Protein AF-0000000081742584 (afdb_homodimer)

Organism: Abrus precatorius (NCBI:txid3816)

Structure (mmCIF, N/CA/C/O backbone):
data_AF-0000000081742584-model_v1
#
loop_
_entity.id
_entity.type
_entity.pdbx_description
1 polymer 'Peroxisomal membrane protein PMP22 isoform X2'
#
loop_
_atom_site.group_PDB
_atom_site.id
_atom_site.type_symbol
_atom_site.label_atom_id
_atom_site.label_alt_id
_atom_site.label_comp_id
_atom_site.label_asym_id
_atom_site.label_entity_id
_atom_site.label_seq_id
_atom_site.pdbx_PDB_ins_code
_atom_site.Cartn_x
_atom_site.Cartn_y
_atom_site.Cartn_z
_atom_site.occupancy
_atom_site.B_iso_or_equiv
_atom_site.auth_seq_id
_atom_site.auth_comp_id
_atom_site.auth_asym_id
_atom_site.auth_atom_id
_atom_site.pdbx_PDB_model_num
ATOM 1 N N . MET A 1 1 ? 2.941 3.629 29.688 1 46.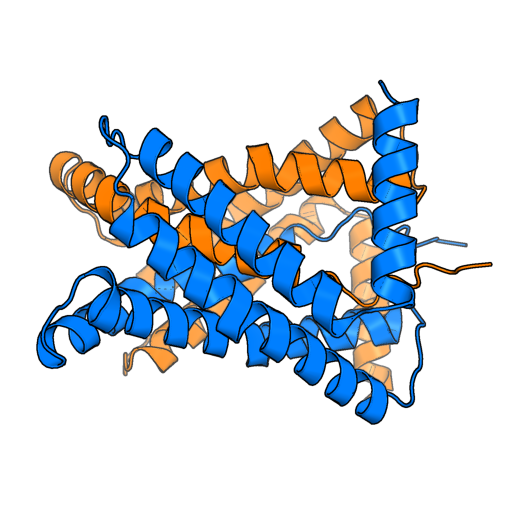19 1 MET A N 1
ATOM 2 C CA . MET A 1 1 ? 2.982 2.982 28.375 1 46.19 1 MET A CA 1
ATOM 3 C C . MET A 1 1 ? 2.826 4.008 27.25 1 46.19 1 MET A C 1
ATOM 5 O O . MET A 1 1 ? 3.58 3.992 26.281 1 46.19 1 MET A O 1
ATOM 9 N N . ALA A 1 2 ? 1.857 4.883 27.5 1 58.41 2 ALA A N 1
ATOM 10 C CA . ALA A 1 2 ? 1.657 5.996 26.578 1 58.41 2 ALA A CA 1
ATOM 11 C C . ALA A 1 2 ? 2.881 6.906 26.547 1 58.41 2 ALA A C 1
ATOM 13 O O . ALA A 1 2 ? 3.297 7.359 25.469 1 58.41 2 ALA A O 1
ATOM 14 N N . SER A 1 3 ? 3.559 6.941 27.688 1 67.81 3 SER A N 1
ATOM 15 C CA . SER A 1 3 ? 4.73 7.801 27.828 1 67.81 3 SER A CA 1
ATOM 16 C C . SER A 1 3 ? 5.922 7.234 27.062 1 67.81 3 SER A C 1
ATOM 18 O O . SER A 1 3 ? 6.66 7.98 26.406 1 67.81 3 SER A O 1
ATOM 20 N N . LEU A 1 4 ? 5.977 5.879 27.078 1 66.06 4 LEU A N 1
ATOM 21 C CA . LEU A 1 4 ? 7.082 5.262 26.359 1 66.06 4 LEU A CA 1
ATOM 22 C C . LEU A 1 4 ? 6.883 5.383 24.844 1 66.06 4 LEU A C 1
ATOM 24 O O . LEU A 1 4 ? 7.836 5.637 24.109 1 66.06 4 LEU A O 1
ATOM 28 N N . ALA A 1 5 ? 5.762 5.207 24.484 1 70 5 ALA A N 1
ATOM 29 C CA . ALA A 1 5 ? 5.434 5.359 23.062 1 70 5 ALA A CA 1
ATOM 30 C C . ALA A 1 5 ? 5.707 6.785 22.594 1 70 5 ALA A C 1
ATOM 32 O O . ALA A 1 5 ? 6.254 6.992 21.5 1 70 5 ALA A O 1
ATOM 33 N N . LYS A 1 6 ? 5.348 7.676 23.406 1 74.56 6 LYS A N 1
ATOM 34 C CA . LYS A 1 6 ? 5.562 9.078 23.078 1 74.56 6 LYS A CA 1
ATOM 35 C C . LYS A 1 6 ? 7.051 9.406 22.984 1 74.56 6 LYS A C 1
ATOM 37 O O . LYS A 1 6 ? 7.48 10.102 22.062 1 74.56 6 LYS A O 1
ATOM 42 N N . LYS A 1 7 ? 7.734 8.953 23.984 1 82 7 LYS A N 1
ATOM 43 C CA . LYS A 1 7 ? 9.18 9.156 23.984 1 82 7 LYS A CA 1
ATOM 44 C C . LYS A 1 7 ? 9.82 8.508 22.75 1 82 7 LYS A C 1
ATOM 46 O O . LYS A 1 7 ? 10.727 9.086 22.141 1 82 7 LYS A O 1
ATOM 51 N N . GLY A 1 8 ? 9.359 7.352 22.344 1 80.5 8 GLY A N 1
ATOM 52 C CA . GLY A 1 8 ? 9.844 6.656 21.156 1 80.5 8 GLY A CA 1
ATOM 53 C C . GLY A 1 8 ? 9.57 7.414 19.875 1 80.5 8 GLY A C 1
ATOM 54 O O . GLY A 1 8 ? 10.453 7.535 19.016 1 80.5 8 GLY A O 1
ATOM 55 N N . LEU A 1 9 ? 8.43 7.824 19.891 1 77.56 9 LEU A N 1
ATOM 56 C CA . LEU A 1 9 ? 8.039 8.578 18.688 1 77.56 9 LEU A CA 1
ATOM 57 C C . LEU A 1 9 ? 8.844 9.867 18.578 1 77.56 9 LEU A C 1
ATOM 59 O O . LEU A 1 9 ? 9.297 10.227 17.484 1 77.56 9 LEU A O 1
ATOM 63 N N . ASN A 1 10 ? 8.953 10.586 19.688 1 81.69 10 ASN A N 1
ATOM 64 C CA . ASN A 1 10 ? 9.727 11.828 19.688 1 81.69 10 ASN A CA 1
ATOM 65 C C . ASN A 1 10 ? 11.172 11.586 19.281 1 81.69 10 ASN A C 1
ATOM 67 O O . ASN A 1 10 ? 11.75 12.375 18.531 1 81.69 10 ASN A O 1
ATOM 71 N N . ASN A 1 11 ? 11.719 10.555 19.844 1 86.62 11 ASN A N 1
ATOM 72 C CA . ASN A 1 11 ? 13.086 10.203 19.469 1 86.62 11 ASN A CA 1
ATOM 73 C C . ASN A 1 11 ? 13.18 9.859 17.984 1 86.62 11 ASN A C 1
ATOM 75 O O . ASN A 1 11 ? 14.164 10.211 17.328 1 86.62 11 ASN A O 1
ATOM 79 N N . TYR A 1 12 ? 12.258 9.148 17.484 1 85.88 12 TYR A N 1
ATOM 80 C CA . TYR A 1 12 ? 12.211 8.805 16.062 1 85.88 12 TYR A CA 1
ATOM 81 C C . TYR A 1 12 ? 12.188 10.062 15.195 1 85.88 12 TYR A C 1
ATOM 83 O O . TYR A 1 12 ? 12.945 10.172 14.227 1 85.88 12 TYR A O 1
ATOM 91 N N . VAL A 1 13 ? 11.344 10.922 15.562 1 82.81 13 VAL A N 1
ATOM 92 C CA . VAL A 1 13 ? 11.203 12.156 14.789 1 82.81 13 VAL A CA 1
ATOM 93 C C . VAL A 1 13 ? 12.508 12.953 14.852 1 82.81 13 VAL A C 1
ATOM 95 O O . VAL A 1 13 ? 12.945 13.508 13.844 1 82.81 13 VAL A O 1
ATOM 98 N N . LYS A 1 14 ? 13.055 13.039 16 1 89.06 14 LYS A N 1
ATOM 99 C CA . LYS A 1 14 ? 14.336 13.727 16.172 1 89.06 14 LYS A CA 1
ATOM 100 C C . LYS A 1 14 ? 15.414 13.102 15.289 1 89.06 14 LYS A C 1
ATOM 102 O O . LYS A 1 14 ? 16.172 13.812 14.625 1 89.06 14 LYS A O 1
ATOM 107 N N . GLN A 1 15 ? 15.477 11.781 15.305 1 90.62 15 GLN A N 1
ATOM 108 C CA . GLN A 1 15 ? 16.453 11.094 14.469 1 90.62 15 GLN A CA 1
ATOM 109 C C . GLN A 1 15 ? 16.172 11.32 12.984 1 90.62 15 GLN A C 1
ATOM 111 O O . GLN A 1 15 ? 17.094 11.438 12.18 1 90.62 15 GLN A O 1
ATOM 116 N N . LEU A 1 16 ? 14.945 11.32 12.648 1 87.25 16 LEU A N 1
ATOM 117 C CA . LEU A 1 16 ? 14.555 11.555 11.266 1 87.25 16 LEU A CA 1
ATOM 118 C C . LEU A 1 16 ? 15.008 12.93 10.789 1 87.25 16 LEU A C 1
ATOM 120 O O . LEU A 1 16 ? 15.367 13.102 9.625 1 87.25 16 LEU A O 1
ATOM 124 N N . GLN A 1 17 ? 15.016 13.883 11.719 1 87.75 17 GLN A N 1
ATOM 125 C CA . GLN A 1 17 ? 15.422 15.242 11.391 1 87.75 17 GLN A CA 1
ATOM 126 C C . GLN A 1 17 ? 16.938 15.367 11.344 1 87.75 17 GLN A C 1
ATOM 128 O O . GLN A 1 17 ? 17.484 16.047 10.469 1 87.75 17 GLN A O 1
ATOM 133 N N . GLN A 1 18 ? 17.578 14.719 12.219 1 93.62 18 GLN A N 1
ATOM 134 C CA . GLN A 1 18 ? 19.031 14.867 12.344 1 93.62 18 GLN A CA 1
ATOM 135 C C . GLN A 1 18 ? 19.766 13.953 11.367 1 93.62 18 GLN A C 1
ATOM 137 O O . GLN A 1 18 ? 20.812 14.32 10.836 1 93.62 18 GLN A O 1
ATOM 142 N N . HIS A 1 19 ? 19.297 12.781 11.203 1 94.94 19 HIS A N 1
ATOM 143 C CA . HIS A 1 19 ? 19.922 11.781 10.344 1 94.94 19 HIS A CA 1
ATOM 144 C C . HIS A 1 19 ? 18.891 11.109 9.445 1 94.94 19 HIS A C 1
ATOM 146 O O . HIS A 1 19 ? 18.656 9.898 9.555 1 94.94 19 HIS A O 1
ATOM 152 N N . PRO A 1 20 ? 18.406 11.797 8.5 1 92.38 20 PRO A N 1
ATOM 153 C CA . PRO A 1 20 ? 17.266 11.32 7.723 1 92.38 20 PRO A CA 1
ATOM 154 C C . PRO A 1 20 ? 17.578 10.07 6.91 1 92.38 20 PRO A C 1
ATOM 156 O O . PRO A 1 20 ? 16.797 9.117 6.906 1 92.38 20 PRO A O 1
ATOM 159 N N . LEU A 1 21 ? 18.703 10.086 6.301 1 94.38 21 LEU A N 1
ATOM 160 C CA . LEU A 1 21 ? 19.047 8.93 5.477 1 94.38 21 LEU A CA 1
ATOM 161 C C . LEU A 1 21 ? 19.219 7.684 6.34 1 94.38 21 LEU A C 1
ATOM 163 O O . LEU A 1 21 ? 18.625 6.641 6.066 1 94.38 21 LEU A O 1
ATOM 167 N N . ARG A 1 22 ? 19.969 7.824 7.344 1 95.94 22 ARG A N 1
ATOM 168 C CA . ARG A 1 22 ? 20.219 6.703 8.242 1 95.94 22 ARG A CA 1
ATOM 169 C C . ARG A 1 22 ? 18.938 6.188 8.859 1 95.94 22 ARG A C 1
ATOM 171 O O . ARG A 1 22 ? 18.703 4.98 8.93 1 95.94 22 ARG A O 1
ATOM 178 N N . THR A 1 23 ? 18.141 7.066 9.297 1 94.06 23 THR A N 1
ATOM 179 C CA . THR A 1 23 ? 16.891 6.699 9.961 1 94.06 23 THR A CA 1
ATOM 180 C C . THR A 1 23 ? 15.953 5.984 8.992 1 94.06 23 THR A C 1
ATOM 182 O O . THR A 1 23 ? 15.328 4.984 9.352 1 94.06 23 THR A O 1
ATOM 185 N N . LYS A 1 24 ? 15.922 6.441 7.785 1 91.94 24 LYS A N 1
ATOM 186 C CA . LYS A 1 24 ? 15.039 5.816 6.805 1 91.94 24 LYS A CA 1
ATOM 187 C C . LYS A 1 24 ? 15.555 4.43 6.414 1 91.94 24 LYS A C 1
ATOM 189 O O . LYS A 1 24 ? 14.758 3.516 6.18 1 91.94 24 LYS A O 1
ATOM 194 N N . ILE A 1 25 ? 16.797 4.285 6.336 1 95.69 25 ILE A N 1
ATOM 195 C CA . ILE A 1 25 ? 17.406 2.99 6.035 1 95.69 25 ILE A CA 1
ATOM 196 C C . ILE A 1 25 ? 17.062 1.993 7.137 1 95.69 25 ILE A C 1
ATOM 198 O O . ILE A 1 25 ? 16.609 0.878 6.859 1 95.69 25 ILE A O 1
ATOM 202 N N . ILE A 1 26 ? 17.219 2.43 8.32 1 95.75 26 ILE A N 1
ATOM 203 C CA . ILE A 1 26 ? 16.953 1.563 9.461 1 95.75 26 ILE A CA 1
ATOM 204 C C . ILE A 1 26 ? 15.461 1.251 9.531 1 95.75 26 ILE A C 1
ATOM 206 O O . ILE A 1 26 ? 15.062 0.097 9.719 1 95.75 26 ILE A O 1
ATOM 210 N N . THR A 1 27 ? 14.633 2.252 9.375 1 93 27 THR A N 1
ATOM 211 C CA . THR A 1 27 ? 13.188 2.061 9.414 1 93 27 THR A CA 1
ATOM 212 C C . THR A 1 27 ? 12.742 1.073 8.336 1 93 27 THR A C 1
ATOM 214 O O . THR A 1 27 ? 11.938 0.177 8.609 1 93 27 THR A O 1
ATOM 217 N N . ALA A 1 28 ? 13.242 1.208 7.176 1 94.31 28 ALA A N 1
ATOM 218 C CA . ALA A 1 28 ? 12.867 0.322 6.078 1 94.31 28 ALA A CA 1
ATOM 219 C C . ALA A 1 28 ? 13.305 -1.113 6.359 1 94.31 28 ALA A C 1
ATOM 221 O O . ALA A 1 28 ? 12.57 -2.061 6.074 1 94.31 28 ALA A O 1
ATOM 222 N N . GLY A 1 29 ? 14.469 -1.253 6.875 1 96.44 29 GLY A N 1
ATOM 223 C CA . GLY A 1 29 ? 14.945 -2.578 7.246 1 96.44 29 GLY A CA 1
ATOM 224 C C . GLY A 1 29 ? 14.094 -3.232 8.32 1 96.44 29 GLY A C 1
ATOM 225 O O . GLY A 1 29 ? 13.68 -4.383 8.18 1 96.44 29 GLY A O 1
ATOM 226 N N . VAL A 1 30 ? 13.852 -2.49 9.367 1 95 30 VAL A N 1
ATOM 227 C CA . VAL A 1 30 ? 13.062 -3.004 10.484 1 95 30 VAL A CA 1
ATOM 228 C C . VAL A 1 30 ? 11.656 -3.348 10.008 1 95 30 VAL A C 1
ATOM 230 O O . VAL A 1 30 ? 11.133 -4.426 10.305 1 95 30 VAL A O 1
ATOM 233 N N . LEU A 1 31 ? 11.109 -2.461 9.297 1 92.19 31 LEU A N 1
ATOM 234 C CA . LEU A 1 31 ? 9.766 -2.695 8.773 1 92.19 31 LEU A CA 1
ATOM 235 C C . LEU A 1 31 ? 9.75 -3.918 7.859 1 92.19 31 LEU A C 1
ATOM 237 O O . LEU A 1 31 ? 8.812 -4.723 7.914 1 92.19 31 LEU A O 1
ATOM 241 N N . SER A 1 32 ? 10.695 -4.043 7.043 1 95.69 32 SER A N 1
ATOM 242 C CA . SER A 1 32 ? 10.781 -5.203 6.16 1 95.69 32 SER A CA 1
ATOM 243 C C . SER A 1 32 ? 10.883 -6.5 6.961 1 95.69 32 SER A C 1
ATOM 245 O O . SER A 1 32 ? 10.242 -7.496 6.613 1 95.69 32 SER A O 1
ATOM 247 N N . GLY A 1 33 ? 11.656 -6.457 7.965 1 95.75 33 GLY A N 1
ATOM 248 C CA . GLY A 1 33 ? 11.781 -7.629 8.82 1 95.75 33 GLY A CA 1
ATOM 249 C C . GLY A 1 33 ? 10.477 -8.016 9.5 1 95.75 33 GLY A C 1
ATOM 250 O O . GLY A 1 33 ? 10.047 -9.164 9.422 1 95.75 33 GLY A O 1
ATOM 251 N N . ILE A 1 34 ? 9.875 -7.098 10.102 1 92.12 34 ILE A N 1
ATOM 252 C CA . ILE A 1 34 ? 8.617 -7.336 10.797 1 92.12 34 ILE A CA 1
ATOM 253 C C . ILE A 1 34 ? 7.566 -7.824 9.797 1 92.12 34 ILE A C 1
ATOM 255 O O . ILE A 1 34 ? 6.836 -8.781 10.07 1 92.12 34 ILE A O 1
ATOM 259 N N . SER A 1 35 ? 7.504 -7.16 8.695 1 90.44 35 SER A N 1
ATOM 260 C CA . SER A 1 35 ? 6.535 -7.516 7.668 1 90.44 35 SER A CA 1
ATOM 261 C C . SER A 1 35 ? 6.703 -8.969 7.23 1 90.44 35 SER A C 1
ATOM 263 O O . SER A 1 35 ? 5.719 -9.695 7.07 1 90.44 35 SER A O 1
ATOM 265 N N . ASP A 1 36 ? 7.93 -9.328 7.051 1 93.5 36 ASP A N 1
ATOM 266 C CA . ASP A 1 36 ? 8.172 -10.688 6.578 1 93.5 36 ASP A CA 1
ATOM 267 C C . ASP A 1 36 ? 7.859 -11.711 7.668 1 93.5 36 ASP A C 1
ATOM 269 O O . ASP A 1 36 ? 7.352 -12.797 7.383 1 93.5 36 ASP A O 1
ATOM 273 N N . ILE A 1 37 ? 8.18 -11.422 8.875 1 93.12 37 ILE A N 1
ATOM 274 C CA . ILE A 1 37 ? 7.883 -12.328 9.977 1 93.12 37 ILE A CA 1
ATOM 275 C C . ILE A 1 37 ? 6.371 -12.531 10.086 1 93.12 37 ILE A C 1
ATOM 277 O O . ILE A 1 37 ? 5.895 -13.664 10.18 1 93.12 37 ILE A O 1
ATOM 281 N N . VAL A 1 38 ? 5.645 -11.508 10.031 1 86.56 38 VAL A N 1
ATOM 282 C CA . VAL A 1 38 ? 4.191 -11.562 10.125 1 86.56 38 VAL A CA 1
ATOM 283 C C . VAL A 1 38 ? 3.623 -12.328 8.93 1 86.56 38 VAL A C 1
ATOM 285 O O . VAL A 1 38 ? 2.721 -13.156 9.078 1 86.56 38 VAL A O 1
ATOM 288 N N . SER A 1 39 ? 4.125 -11.969 7.801 1 85.5 39 SER A N 1
ATOM 289 C CA . SER A 1 39 ? 3.658 -12.641 6.594 1 85.5 39 SER A CA 1
ATOM 290 C C . SER A 1 39 ? 3.896 -14.148 6.672 1 85.5 39 SER A C 1
ATOM 292 O O . SER A 1 39 ? 3.051 -14.938 6.25 1 85.5 39 SER A O 1
ATOM 294 N N . GLN A 1 40 ? 5.066 -14.531 7.164 1 88.88 40 GLN A N 1
ATOM 295 C CA . GLN A 1 40 ? 5.379 -15.953 7.305 1 88.88 40 GLN A CA 1
ATOM 296 C C . GLN A 1 40 ? 4.434 -16.625 8.297 1 88.88 40 GLN A C 1
ATOM 298 O O . GLN A 1 40 ? 3.965 -17.734 8.055 1 88.88 40 GLN A O 1
ATOM 303 N N . LYS A 1 41 ? 4.109 -15.969 9.312 1 87.19 41 LYS A N 1
ATOM 304 C CA . LYS A 1 41 ? 3.18 -16.516 10.297 1 87.19 41 LYS A CA 1
ATOM 305 C C . LYS A 1 41 ? 1.771 -16.625 9.727 1 87.19 41 LYS A C 1
ATOM 307 O O . LYS A 1 41 ? 1.101 -17.656 9.906 1 87.19 41 LYS A O 1
ATOM 312 N N . LEU A 1 42 ? 1.401 -15.648 9.039 1 81.62 42 LEU A N 1
ATOM 313 C CA . LEU A 1 42 ? 0.056 -15.617 8.477 1 81.62 42 LEU A CA 1
ATOM 314 C C . LEU A 1 42 ? -0.118 -16.688 7.41 1 81.62 42 LEU A C 1
ATOM 316 O O . LEU A 1 42 ? -1.23 -17.172 7.184 1 81.62 42 LEU A O 1
ATOM 320 N N . THR A 1 43 ? 0.944 -17.031 6.777 1 82.81 43 THR A N 1
ATOM 321 C CA . THR A 1 43 ? 0.832 -18 5.691 1 82.81 43 THR A CA 1
ATOM 322 C C . THR A 1 43 ? 1.097 -19.422 6.199 1 82.81 43 THR A C 1
ATOM 324 O O . THR A 1 43 ? 1.093 -20.375 5.418 1 82.81 43 THR A O 1
ATOM 327 N N . GLY A 1 44 ? 1.379 -19.625 7.5 1 83.81 44 GLY A N 1
ATOM 328 C CA . GLY A 1 44 ? 1.458 -20.938 8.109 1 83.81 44 GLY A CA 1
ATOM 329 C C . GLY A 1 44 ? 2.855 -21.531 8.078 1 83.81 44 GLY A C 1
ATOM 330 O O . GLY A 1 44 ? 3.031 -22.734 8.281 1 83.81 44 GLY A O 1
ATOM 331 N N . ILE A 1 45 ? 3.783 -20.719 7.785 1 82 45 ILE A N 1
ATOM 332 C CA . ILE A 1 45 ? 5.16 -21.203 7.828 1 82 45 ILE A CA 1
ATOM 333 C C . ILE A 1 45 ? 5.578 -21.438 9.273 1 82 45 ILE A C 1
ATOM 335 O O . ILE A 1 45 ? 5.543 -20.516 10.094 1 82 45 ILE A O 1
ATOM 339 N N . GLN A 1 46 ? 5.91 -22.625 9.688 1 87.88 46 GLN A N 1
ATOM 340 C CA . GLN A 1 46 ? 6.195 -23.016 11.07 1 87.88 46 GLN A CA 1
ATOM 341 C C . GLN A 1 46 ? 7.605 -22.578 11.477 1 87.88 46 GLN A C 1
ATOM 343 O O . GLN A 1 46 ? 7.809 -22.062 12.57 1 87.88 46 GLN A O 1
ATOM 348 N N . LYS A 1 47 ? 8.531 -22.906 10.547 1 93.94 47 LYS A N 1
ATOM 349 C CA . LYS A 1 47 ? 9.906 -22.5 10.812 1 93.94 47 LYS A CA 1
ATOM 350 C C . LYS A 1 47 ? 10.281 -21.25 10.016 1 93.94 47 LYS A C 1
ATOM 352 O O . LYS A 1 47 ? 10.062 -21.188 8.805 1 93.94 47 LYS A O 1
ATOM 357 N N . LEU A 1 48 ? 10.773 -20.328 10.773 1 94 48 LEU A N 1
ATOM 358 C CA . LEU A 1 48 ? 11.133 -19.047 10.164 1 94 48 LEU A CA 1
ATOM 359 C C . LEU A 1 48 ? 12.18 -19.25 9.07 1 94 48 LEU A C 1
ATOM 361 O O . LEU A 1 48 ? 13.211 -19.891 9.305 1 94 48 LEU A O 1
ATOM 365 N N . GLN A 1 49 ? 11.914 -18.766 7.891 1 95.62 49 GLN A N 1
ATOM 366 C CA . GLN A 1 49 ? 12.875 -18.766 6.789 1 95.62 49 GLN A CA 1
ATOM 367 C C . GLN A 1 49 ? 13.812 -17.562 6.879 1 95.62 49 GLN A C 1
ATOM 369 O O . GLN A 1 49 ? 13.531 -16.516 6.301 1 95.62 49 GLN A O 1
ATOM 374 N N . VAL A 1 50 ? 14.914 -17.812 7.488 1 96.75 50 VAL A N 1
ATOM 375 C CA . VAL A 1 50 ? 15.82 -16.734 7.875 1 96.75 50 VAL A CA 1
ATOM 376 C C . VAL A 1 50 ? 16.438 -16.109 6.629 1 96.75 50 VAL A C 1
ATOM 378 O O . VAL A 1 50 ? 16.594 -14.891 6.555 1 96.75 50 VAL A O 1
ATOM 381 N N . LYS A 1 51 ? 16.828 -16.922 5.66 1 97.5 51 LYS A N 1
ATOM 382 C CA . LYS A 1 51 ? 17.406 -16.391 4.438 1 97.5 51 LYS A CA 1
ATOM 383 C C . LYS A 1 51 ? 16.438 -15.461 3.717 1 97.5 51 LYS A C 1
ATOM 385 O O . LYS A 1 51 ? 16.812 -14.375 3.271 1 97.5 51 LYS A O 1
ATOM 390 N N . ARG A 1 52 ? 15.25 -15.883 3.578 1 96.06 52 ARG A N 1
ATOM 391 C CA . ARG A 1 52 ? 14.195 -15.078 2.971 1 96.06 52 ARG A CA 1
ATOM 392 C C . ARG A 1 52 ? 14.016 -13.766 3.719 1 96.06 52 ARG A C 1
ATOM 394 O O . ARG A 1 52 ? 13.945 -12.695 3.104 1 96.06 52 ARG A O 1
ATOM 401 N N . LEU A 1 53 ? 13.945 -13.867 5.016 1 96.88 53 LEU A N 1
ATOM 402 C CA . LEU A 1 53 ? 13.781 -12.703 5.883 1 96.88 53 LEU A CA 1
ATOM 403 C C . LEU A 1 53 ? 14.914 -11.703 5.672 1 96.88 53 LEU A C 1
ATOM 405 O O . LEU A 1 53 ? 14.672 -10.516 5.445 1 96.88 53 LEU A O 1
ATOM 409 N N . LEU A 1 54 ? 16.094 -12.219 5.707 1 98.06 54 LEU A N 1
ATOM 410 C CA . LEU A 1 54 ? 17.266 -11.352 5.594 1 98.06 54 LEU A CA 1
ATOM 411 C C . LEU A 1 54 ? 17.328 -10.688 4.223 1 98.06 54 LEU A C 1
ATOM 413 O O . LEU A 1 54 ? 17.688 -9.516 4.117 1 98.06 54 LEU A O 1
ATOM 417 N N . LEU A 1 55 ? 17 -11.43 3.227 1 98.12 55 LEU A N 1
ATOM 418 C CA . LEU A 1 55 ? 17.016 -10.875 1.878 1 98.12 55 LEU A CA 1
ATOM 419 C C . LEU A 1 55 ? 15.977 -9.773 1.726 1 98.12 55 LEU A C 1
ATOM 421 O O . LEU A 1 55 ? 16.219 -8.773 1.037 1 98.12 55 LEU A O 1
ATOM 425 N N . LYS A 1 56 ? 14.859 -9.922 2.357 1 97.56 56 LYS A N 1
ATOM 426 C CA . LYS A 1 56 ? 13.852 -8.875 2.279 1 97.56 56 LYS A CA 1
ATOM 427 C C . LYS A 1 56 ? 14.25 -7.656 3.107 1 97.56 56 LYS A C 1
ATOM 429 O O . LYS A 1 56 ? 13.945 -6.52 2.74 1 97.56 56 LYS A O 1
ATOM 434 N N . VAL A 1 57 ? 14.898 -7.914 4.227 1 97.88 57 VAL A N 1
ATOM 435 C CA . VAL A 1 57 ? 15.43 -6.812 5.016 1 97.88 57 VAL A CA 1
ATOM 436 C C . VAL A 1 57 ? 16.453 -6.035 4.188 1 97.88 57 VAL A C 1
ATOM 438 O O . VAL A 1 57 ? 16.484 -4.805 4.215 1 97.88 57 VAL A O 1
ATOM 441 N N . VAL A 1 58 ? 17.297 -6.719 3.441 1 98.38 58 VAL A N 1
ATOM 442 C CA . VAL A 1 58 ? 18.297 -6.09 2.582 1 98.38 58 VAL A CA 1
ATOM 443 C C . VAL A 1 58 ? 17.594 -5.25 1.515 1 98.38 58 VAL A C 1
ATOM 445 O O . VAL A 1 58 ? 18.047 -4.141 1.201 1 98.38 58 VAL A O 1
ATOM 448 N N . PHE A 1 59 ? 16.562 -5.758 0.976 1 98.06 59 PHE A N 1
ATOM 449 C CA . PHE A 1 59 ? 15.812 -4.992 -0.013 1 98.06 59 PHE A CA 1
ATOM 450 C C . PHE A 1 59 ? 15.266 -3.709 0.599 1 98.06 59 PHE A C 1
ATOM 452 O O . PHE A 1 59 ? 15.359 -2.641 -0.009 1 98.06 59 PHE A O 1
ATOM 459 N N . GLY A 1 60 ? 14.688 -3.816 1.764 1 97.06 60 GLY A N 1
ATOM 460 C CA . GLY A 1 60 ? 14.156 -2.648 2.451 1 97.06 60 GLY A CA 1
ATOM 461 C C . GLY A 1 60 ? 15.219 -1.628 2.801 1 97.06 60 GLY A C 1
ATOM 462 O O . GLY A 1 60 ? 15.141 -0.474 2.373 1 97.06 60 GLY A O 1
ATOM 463 N N . ALA A 1 61 ? 16.203 -2.072 3.508 1 97.19 61 ALA A N 1
ATOM 464 C CA . ALA A 1 61 ? 17.25 -1.177 3.996 1 97.19 61 ALA A CA 1
ATOM 465 C C . ALA A 1 61 ? 18.141 -0.698 2.854 1 97.19 61 ALA A C 1
ATOM 467 O O . ALA A 1 61 ? 18.531 0.468 2.816 1 97.19 61 ALA A O 1
ATOM 468 N N . GLY A 1 62 ? 18.406 -1.532 1.959 1 97.62 62 GLY A N 1
ATOM 469 C CA . GLY A 1 62 ? 19.375 -1.243 0.915 1 97.62 62 GLY A CA 1
ATOM 470 C C . GLY A 1 62 ? 18.766 -0.526 -0.278 1 97.62 62 GLY A C 1
ATOM 471 O O . GLY A 1 62 ? 19.469 0.171 -1.012 1 97.62 62 GLY A O 1
ATOM 472 N N . TYR A 1 63 ? 17.516 -0.658 -0.451 1 97.44 63 TYR A N 1
ATOM 473 C CA . TYR A 1 63 ? 16.891 -0.036 -1.615 1 97.44 63 TYR A CA 1
ATOM 474 C C . TYR A 1 63 ? 15.758 0.883 -1.199 1 97.44 63 TYR A C 1
ATOM 476 O O . TYR A 1 63 ? 15.82 2.098 -1.403 1 97.44 63 TYR A O 1
ATOM 484 N N . LEU A 1 64 ? 14.773 0.333 -0.59 1 96.12 64 LEU A N 1
ATOM 485 C CA . LEU A 1 64 ? 13.578 1.131 -0.321 1 96.12 64 LEU A CA 1
ATOM 486 C C . LEU A 1 64 ? 13.922 2.346 0.535 1 96.12 64 LEU A C 1
ATOM 488 O O . LEU A 1 64 ? 13.422 3.445 0.285 1 96.12 64 LEU A O 1
ATOM 492 N N . GLY A 1 65 ? 14.68 2.129 1.565 1 94.38 65 GLY A N 1
ATOM 493 C CA . GLY A 1 65 ? 15.078 3.215 2.449 1 94.38 65 GLY A CA 1
ATOM 494 C C . GLY A 1 65 ? 15.781 4.348 1.724 1 94.38 65 GLY A C 1
ATOM 495 O O . GLY A 1 65 ? 15.281 5.477 1.704 1 94.38 65 GLY A O 1
ATOM 496 N N . PRO A 1 66 ? 16.938 4.004 1.116 1 95.38 66 PRO A N 1
ATOM 497 C CA . PRO A 1 66 ? 17.656 5.051 0.399 1 95.38 66 PRO A CA 1
ATOM 498 C C . PRO A 1 66 ? 16.859 5.641 -0.76 1 95.38 66 PRO A C 1
ATOM 500 O O . PRO A 1 66 ? 16.891 6.855 -0.982 1 95.38 66 PRO A O 1
ATOM 503 N N . PHE A 1 67 ? 16.203 4.863 -1.475 1 95.31 67 PHE A N 1
ATOM 504 C CA . PHE A 1 67 ? 15.414 5.348 -2.6 1 95.31 67 PHE A CA 1
ATOM 505 C C . PHE A 1 67 ? 14.344 6.324 -2.131 1 95.31 67 PHE A C 1
ATOM 507 O O . PHE A 1 67 ? 14.164 7.387 -2.723 1 95.31 67 PHE A O 1
ATOM 514 N N . GLY A 1 68 ? 13.656 5.902 -1.099 1 92.31 68 GLY A N 1
ATOM 515 C CA . GLY A 1 68 ? 12.641 6.793 -0.554 1 92.31 68 GLY A CA 1
ATOM 516 C C . GLY A 1 68 ? 13.203 8.141 -0.124 1 92.31 68 GLY A C 1
ATOM 517 O O . GLY A 1 68 ? 12.602 9.18 -0.376 1 92.31 68 GLY A O 1
ATOM 518 N N . HIS A 1 69 ? 14.32 8.07 0.501 1 91.5 69 HIS A N 1
ATOM 519 C CA . HIS A 1 69 ? 14.961 9.289 0.968 1 91.5 69 HIS A CA 1
ATOM 520 C C . HIS A 1 69 ? 15.305 10.219 -0.197 1 91.5 69 HIS A C 1
ATOM 522 O O . HIS A 1 69 ? 14.938 11.391 -0.189 1 91.5 69 HIS A O 1
ATOM 528 N N . PHE A 1 70 ? 15.875 9.719 -1.174 1 94.06 70 PHE A N 1
ATOM 529 C CA . PHE A 1 70 ? 16.328 10.555 -2.279 1 94.06 70 PHE A CA 1
ATOM 530 C C . PHE A 1 70 ? 15.156 10.977 -3.158 1 94.06 70 PHE A C 1
ATOM 532 O O . PHE A 1 70 ? 15.156 12.078 -3.717 1 94.06 70 PHE A O 1
ATOM 539 N N . PHE A 1 71 ? 14.227 10.141 -3.314 1 93.75 71 PHE A N 1
ATOM 540 C CA . PHE A 1 71 ? 13.023 10.523 -4.051 1 93.75 71 PHE A CA 1
ATOM 541 C C . PHE A 1 71 ? 12.328 11.695 -3.373 1 93.75 71 PHE A C 1
ATOM 543 O O . PHE A 1 71 ? 11.875 12.625 -4.043 1 93.75 71 PHE A O 1
ATOM 550 N N . HIS A 1 72 ? 12.258 11.625 -2.094 1 89.5 72 HIS A N 1
ATOM 551 C CA . HIS A 1 72 ? 11.656 12.719 -1.343 1 89.5 72 HIS A CA 1
ATOM 552 C C . HIS A 1 72 ? 12.453 14.008 -1.511 1 89.5 72 HIS A C 1
ATOM 554 O O . HIS A 1 72 ? 11.875 15.094 -1.596 1 89.5 72 HIS A O 1
ATOM 560 N N . LEU A 1 73 ? 13.711 13.945 -1.488 1 92 73 LEU A N 1
ATOM 561 C CA . LEU A 1 73 ? 14.547 15.117 -1.714 1 92 73 LEU A CA 1
ATOM 562 C C . LEU A 1 73 ? 14.281 15.719 -3.088 1 92 73 LEU A C 1
ATOM 564 O O . LEU A 1 73 ? 14.242 16.938 -3.236 1 92 73 LEU A O 1
ATOM 568 N N . LEU A 1 74 ? 14.172 14.859 -4.039 1 94.19 74 LEU A N 1
ATOM 569 C CA . LEU A 1 74 ? 13.867 15.32 -5.387 1 94.19 74 LEU A CA 1
ATOM 570 C C . LEU A 1 74 ? 12.531 16.062 -5.418 1 94.19 74 LEU A C 1
ATOM 572 O O . LEU A 1 74 ? 12.43 17.125 -6.02 1 94.19 74 LEU A O 1
ATOM 576 N N . LEU A 1 75 ? 11.547 15.508 -4.75 1 92.31 75 LEU A N 1
ATOM 577 C CA . LEU A 1 75 ? 10.242 16.141 -4.711 1 92.31 75 LEU A CA 1
ATOM 578 C C . LEU A 1 75 ? 10.305 17.469 -3.967 1 92.31 75 LEU A C 1
ATOM 580 O O . LEU A 1 75 ? 9.664 18.453 -4.363 1 92.31 75 LEU A O 1
ATOM 584 N N . ASP A 1 76 ? 11.062 17.5 -2.928 1 91.56 76 ASP A N 1
ATOM 585 C CA . ASP A 1 76 ? 11.227 18.75 -2.172 1 91.56 76 ASP A CA 1
ATOM 586 C C . ASP A 1 76 ? 11.852 19.844 -3.039 1 91.56 76 ASP A C 1
ATOM 588 O O . ASP A 1 76 ? 11.477 21.016 -2.934 1 91.56 76 ASP A O 1
ATOM 592 N N . LYS A 1 77 ? 12.766 19.453 -3.799 1 94.12 77 LYS A N 1
ATOM 593 C CA . LYS A 1 77 ? 13.383 20.422 -4.711 1 94.12 77 LYS A CA 1
ATOM 594 C C . LYS A 1 77 ? 12.383 20.906 -5.758 1 94.12 77 LYS A C 1
ATOM 596 O O . LYS A 1 77 ? 12.312 22.094 -6.051 1 94.12 77 LYS A O 1
ATOM 601 N N . ILE A 1 78 ? 11.641 19.984 -6.293 1 94.25 78 ILE A N 1
ATOM 602 C CA . ILE A 1 78 ? 10.656 20.297 -7.324 1 94.25 78 ILE A CA 1
ATOM 603 C C . ILE A 1 78 ? 9.609 21.25 -6.762 1 94.25 78 ILE A C 1
ATOM 605 O O . ILE A 1 78 ? 9.164 22.172 -7.453 1 94.25 78 ILE A O 1
ATOM 609 N N . PHE A 1 79 ? 9.258 21.078 -5.551 1 93.62 79 PHE A N 1
ATOM 610 C CA . PHE A 1 79 ? 8.203 21.891 -4.949 1 93.62 79 PHE A CA 1
ATOM 611 C C . PHE A 1 79 ? 8.797 23 -4.098 1 93.62 79 PHE A C 1
ATOM 613 O O . PHE A 1 79 ? 8.102 23.594 -3.262 1 93.62 79 PHE A O 1
ATOM 620 N N . LYS A 1 80 ? 10 23.234 -4.207 1 93.06 80 LYS A N 1
ATOM 621 C CA . LYS A 1 80 ? 10.711 24.359 -3.592 1 93.06 80 LYS A CA 1
ATOM 622 C C . LYS A 1 80 ? 10.57 24.328 -2.072 1 93.06 80 LYS A C 1
ATOM 624 O O . LYS A 1 80 ? 10.391 25.375 -1.44 1 93.06 80 LYS A O 1
ATOM 629 N N . GLY A 1 81 ? 10.414 23.219 -1.591 1 86.44 81 GLY A N 1
ATOM 630 C CA . GLY A 1 81 ? 10.43 23.047 -0.147 1 86.44 81 GLY A CA 1
ATOM 631 C C . GLY A 1 81 ? 9.109 23.406 0.51 1 86.44 81 GLY A C 1
ATOM 632 O O . GLY A 1 81 ? 9.016 23.469 1.738 1 86.44 81 GLY A O 1
ATOM 633 N N . LYS A 1 82 ? 8.109 23.672 -0.248 1 86.94 82 LYS A N 1
ATOM 634 C CA . LYS A 1 82 ? 6.797 23.984 0.313 1 86.94 82 LYS A CA 1
ATOM 635 C C . LYS A 1 82 ? 6.234 22.797 1.088 1 86.94 82 LYS A C 1
ATOM 637 O O . LYS A 1 82 ? 6.402 21.641 0.678 1 86.94 82 LYS A O 1
ATOM 642 N N . LYS A 1 83 ? 5.527 23.109 2.188 1 82.56 83 LYS A N 1
ATOM 643 C CA . LYS A 1 83 ? 5.051 22.031 3.051 1 82.56 83 LYS A CA 1
ATOM 644 C C . LYS A 1 83 ? 3.553 22.172 3.322 1 82.56 83 LYS A C 1
ATOM 646 O O . LYS A 1 83 ? 3.025 21.531 4.238 1 82.56 83 LYS A O 1
ATOM 651 N N . ASP A 1 84 ? 2.941 23 2.598 1 78.38 84 ASP A N 1
ATOM 652 C CA . ASP A 1 84 ? 1.499 23.141 2.777 1 78.38 84 ASP A CA 1
ATOM 653 C C . ASP A 1 84 ? 0.766 21.875 2.338 1 78.38 84 ASP A C 1
ATOM 655 O O . ASP A 1 84 ? 1.322 21.047 1.608 1 78.38 84 ASP A O 1
ATOM 659 N N . SER A 1 85 ? -0.413 21.672 2.811 1 73.56 85 SER A N 1
ATOM 660 C CA . SER A 1 85 ? -1.194 20.453 2.611 1 73.56 85 SER A CA 1
ATOM 661 C C . SER A 1 85 ? -1.373 20.156 1.129 1 73.56 85 SER A C 1
ATOM 663 O O . SER A 1 85 ? -1.376 18.984 0.726 1 73.56 85 SER A O 1
ATOM 665 N N . LYS A 1 86 ? -1.582 21.156 0.397 1 76.81 86 LYS A N 1
ATOM 666 C CA . LYS A 1 86 ? -1.748 20.953 -1.04 1 76.81 86 LYS A CA 1
ATOM 667 C C . LYS A 1 86 ? -0.49 20.344 -1.66 1 76.81 86 LYS A C 1
ATOM 669 O O . LYS A 1 86 ? -0.571 19.422 -2.469 1 76.81 86 LYS A O 1
ATOM 674 N N . THR A 1 87 ? 0.596 20.875 -1.335 1 83.06 87 THR A N 1
ATOM 675 C CA . THR A 1 87 ? 1.875 20.375 -1.832 1 83.06 87 THR A CA 1
ATOM 676 C C . THR A 1 87 ? 2.119 18.938 -1.367 1 83.06 87 THR A C 1
ATOM 678 O O . THR A 1 87 ? 2.578 18.109 -2.145 1 83.06 87 THR A O 1
ATOM 681 N N . VAL A 1 88 ? 1.771 18.688 -0.11 1 78.44 88 VAL A N 1
ATOM 682 C CA . VAL A 1 88 ? 1.944 17.359 0.435 1 78.44 88 VAL A CA 1
ATOM 683 C C . VAL A 1 88 ? 1.079 16.359 -0.344 1 78.44 88 VAL A C 1
ATOM 685 O O . VAL A 1 88 ? 1.543 15.281 -0.719 1 78.44 88 VAL A O 1
ATOM 688 N N . ALA A 1 89 ? -0.056 16.75 -0.635 1 77.12 89 ALA A N 1
ATOM 689 C CA . ALA A 1 89 ? -0.955 15.883 -1.396 1 77.12 89 ALA A CA 1
ATOM 690 C C . ALA A 1 89 ? -0.401 15.609 -2.791 1 77.12 89 ALA A C 1
ATOM 692 O O . ALA A 1 89 ? -0.485 14.484 -3.287 1 77.12 89 ALA A O 1
ATOM 693 N N . LYS A 1 90 ? 0.127 16.578 -3.361 1 83.56 90 LYS A N 1
ATOM 694 C CA . LYS A 1 90 ? 0.708 16.406 -4.691 1 83.56 90 LYS A CA 1
ATOM 695 C C . LYS A 1 90 ? 1.898 15.453 -4.652 1 83.56 90 LYS A C 1
ATOM 697 O O . LYS A 1 90 ? 2.057 14.617 -5.539 1 83.56 90 LYS A O 1
ATOM 702 N N . LYS A 1 91 ? 2.645 15.609 -3.68 1 85.5 91 LYS A N 1
ATOM 703 C CA . LYS A 1 91 ? 3.807 14.734 -3.545 1 85.5 91 LYS A CA 1
ATOM 704 C C . LYS A 1 91 ? 3.385 13.273 -3.377 1 85.5 91 LYS A C 1
ATOM 706 O O . LYS A 1 91 ? 3.965 12.383 -3.994 1 85.5 91 LYS A O 1
ATOM 711 N N . VAL A 1 92 ? 2.398 13.141 -2.605 1 81.56 92 VAL A N 1
ATOM 712 C CA . VAL A 1 92 ? 1.899 11.789 -2.367 1 81.56 92 VAL A CA 1
ATOM 713 C C . VAL A 1 92 ? 1.368 11.203 -3.67 1 81.56 92 VAL A C 1
ATOM 715 O O . VAL A 1 92 ? 1.623 10.031 -3.98 1 81.56 92 VAL A O 1
ATOM 718 N N . LEU A 1 93 ? 0.711 11.992 -4.391 1 82.5 93 LEU A N 1
ATOM 719 C CA . LEU A 1 93 ? 0.157 11.523 -5.656 1 82.5 93 LEU A CA 1
ATOM 720 C C . LEU A 1 93 ? 1.269 11.156 -6.633 1 82.5 93 LEU A C 1
ATOM 722 O O . LEU A 1 93 ? 1.187 10.125 -7.312 1 82.5 93 LEU A O 1
ATOM 726 N N . ILE A 1 94 ? 2.203 11.977 -6.707 1 87.81 94 ILE A N 1
ATOM 727 C CA . ILE A 1 94 ? 3.332 11.695 -7.59 1 87.81 94 ILE A CA 1
ATOM 728 C C . ILE A 1 94 ? 4.023 10.406 -7.156 1 87.81 94 ILE A C 1
ATOM 730 O O . ILE A 1 94 ? 4.379 9.57 -7.992 1 87.81 94 ILE A O 1
ATOM 734 N N . GLU A 1 95 ? 4.215 10.258 -5.945 1 87.06 95 GLU A N 1
ATOM 735 C CA . GLU A 1 95 ? 4.82 9.039 -5.426 1 87.06 95 GLU A CA 1
ATOM 736 C C . GLU A 1 95 ? 4.016 7.805 -5.828 1 87.06 95 GLU A C 1
ATOM 738 O O . GLU A 1 95 ? 4.582 6.812 -6.293 1 87.06 95 GLU A O 1
ATOM 743 N N . GLN A 1 96 ? 2.713 7.883 -5.641 1 84.25 96 GLN A N 1
ATOM 744 C CA . GLN A 1 96 ? 1.836 6.75 -5.93 1 84.25 96 GLN A CA 1
ATOM 745 C C . GLN A 1 96 ? 1.856 6.402 -7.414 1 84.25 96 GLN A C 1
ATOM 747 O O . GLN A 1 96 ? 1.729 5.234 -7.785 1 84.25 96 GLN A O 1
ATOM 752 N N . LEU A 1 97 ? 2.111 7.434 -8.203 1 87 97 LEU A N 1
ATOM 753 C CA . LEU A 1 97 ? 2.035 7.215 -9.641 1 87 97 LEU A CA 1
ATOM 754 C C . LEU A 1 97 ? 3.398 6.824 -10.203 1 87 97 LEU A C 1
ATOM 756 O O . LEU A 1 97 ? 3.49 6.305 -11.32 1 87 97 LEU A O 1
ATOM 760 N N . THR A 1 98 ? 4.441 7.078 -9.516 1 90.25 98 THR A N 1
ATOM 761 C CA . THR A 1 98 ? 5.773 6.82 -10.039 1 90.25 98 THR A CA 1
ATOM 762 C C . THR A 1 98 ? 6.52 5.816 -9.164 1 90.25 98 THR A C 1
ATOM 764 O O . THR A 1 98 ? 6.562 4.621 -9.477 1 90.25 98 THR A O 1
ATOM 767 N N . SER A 1 99 ? 6.836 6.25 -7.945 1 91.5 99 SER A N 1
ATOM 768 C CA . SER A 1 99 ? 7.656 5.438 -7.055 1 91.5 99 SER A CA 1
ATOM 769 C C . SER A 1 99 ? 6.949 4.137 -6.684 1 91.5 99 SER A C 1
ATOM 771 O O . SER A 1 99 ? 7.562 3.07 -6.672 1 91.5 99 SER A O 1
ATOM 773 N N . SER A 1 100 ? 5.691 4.223 -6.43 1 90.31 100 SER A N 1
ATOM 774 C CA . SER A 1 100 ? 4.953 3.055 -5.965 1 90.31 100 SER A CA 1
ATOM 775 C C . SER A 1 100 ? 4.949 1.95 -7.016 1 90.31 100 SER A C 1
ATOM 777 O O . SER A 1 100 ? 5.359 0.821 -6.742 1 90.31 100 SER A O 1
ATOM 779 N N . PRO A 1 101 ? 4.57 2.182 -8.289 1 90.5 101 PRO A N 1
ATOM 780 C CA . PRO A 1 101 ? 4.609 1.138 -9.32 1 90.5 101 PRO A CA 1
ATOM 781 C C . PRO A 1 101 ? 6.02 0.607 -9.562 1 90.5 101 PRO A C 1
ATOM 783 O O . PRO A 1 101 ? 6.203 -0.594 -9.781 1 90.5 101 PRO A O 1
ATOM 786 N N . LEU A 1 102 ? 6.941 1.452 -9.57 1 93.19 102 LEU A N 1
ATOM 787 C CA . LEU A 1 102 ? 8.32 1.04 -9.797 1 93.19 102 LEU A CA 1
ATOM 788 C C . LEU A 1 102 ? 8.812 0.149 -8.664 1 93.19 102 LEU A C 1
ATOM 790 O O . LEU A 1 102 ? 9.43 -0.894 -8.906 1 93.19 102 LEU A O 1
ATOM 794 N N . ASN A 1 103 ? 8.578 0.597 -7.445 1 94.38 103 ASN A N 1
ATOM 795 C CA . ASN A 1 103 ? 9.008 -0.168 -6.281 1 94.38 103 ASN A CA 1
ATOM 796 C C . ASN A 1 103 ? 8.375 -1.555 -6.25 1 94.38 103 ASN A C 1
ATOM 798 O O . ASN A 1 103 ? 9.047 -2.543 -5.941 1 94.38 103 ASN A O 1
ATOM 802 N N . ASN A 1 104 ? 7.109 -1.629 -6.516 1 93.81 104 ASN A N 1
ATOM 803 C CA . ASN A 1 104 ? 6.426 -2.916 -6.516 1 93.81 104 ASN A CA 1
ATOM 804 C C . ASN A 1 104 ? 6.953 -3.834 -7.617 1 93.81 104 ASN A C 1
ATOM 806 O O . ASN A 1 104 ? 7.102 -5.039 -7.406 1 93.81 104 ASN A O 1
ATOM 810 N N . LEU A 1 105 ? 7.195 -3.275 -8.766 1 93.44 105 LEU A N 1
ATOM 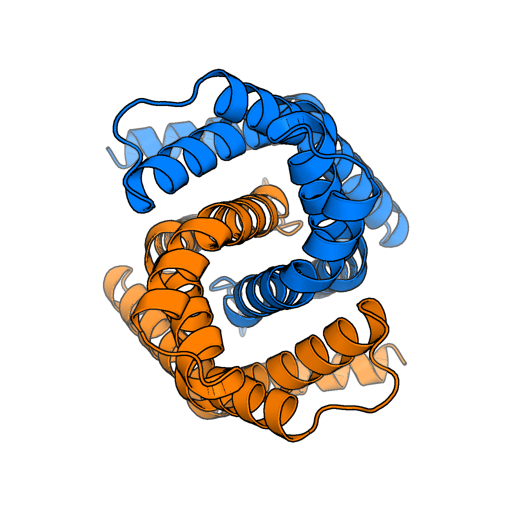811 C CA . LEU A 1 105 ? 7.754 -4.055 -9.867 1 93.44 105 LEU A CA 1
ATOM 812 C C . LEU A 1 105 ? 9.125 -4.602 -9.5 1 93.44 105 LEU A C 1
ATOM 814 O O . LEU A 1 105 ? 9.383 -5.797 -9.656 1 93.44 105 LEU A O 1
ATOM 818 N N . LEU A 1 106 ? 9.961 -3.762 -9.016 1 96.25 106 LEU A N 1
ATOM 819 C CA . LEU A 1 106 ? 11.312 -4.172 -8.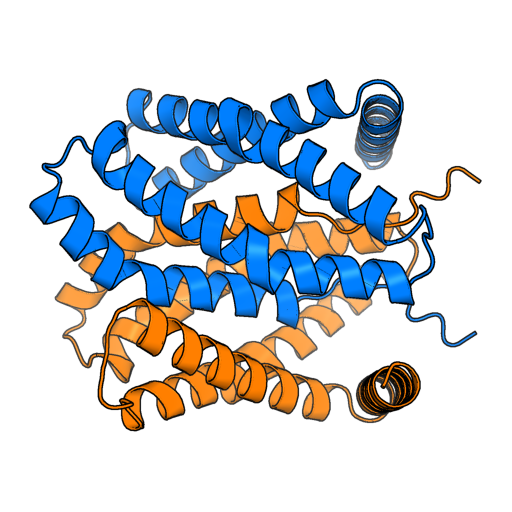664 1 96.25 106 LEU A CA 1
ATOM 820 C C . LEU A 1 106 ? 11.297 -5.195 -7.539 1 96.25 106 LEU A C 1
ATOM 822 O O . LEU A 1 106 ? 12.133 -6.105 -7.508 1 96.25 106 LEU A O 1
ATOM 826 N N . PHE A 1 107 ? 10.414 -5.012 -6.629 1 97.44 107 PHE A N 1
ATOM 827 C CA . PHE A 1 107 ? 10.336 -5.992 -5.555 1 97.44 107 PHE A CA 1
ATOM 828 C C . PHE A 1 107 ? 9.977 -7.367 -6.105 1 97.44 107 PHE A C 1
ATOM 830 O O . PHE A 1 107 ? 10.578 -8.375 -5.719 1 97.44 107 PHE A O 1
ATOM 837 N N . LEU A 1 108 ? 8.938 -7.41 -6.93 1 96.06 108 LEU A N 1
ATOM 838 C CA . LEU A 1 108 ? 8.516 -8.703 -7.453 1 96.06 108 LEU A CA 1
ATOM 839 C C . LEU A 1 108 ? 9.633 -9.359 -8.258 1 96.06 108 LEU A C 1
ATOM 841 O O . LEU A 1 108 ? 9.805 -10.578 -8.211 1 96.06 108 LEU A O 1
ATOM 845 N N . ILE A 1 109 ? 10.375 -8.578 -9.016 1 97.31 109 ILE A N 1
ATOM 846 C CA . ILE A 1 109 ? 11.531 -9.094 -9.742 1 97.31 109 ILE A CA 1
ATOM 847 C C . ILE A 1 109 ? 12.578 -9.602 -8.75 1 97.31 109 ILE A C 1
ATOM 849 O O . ILE A 1 109 ? 13.062 -10.727 -8.875 1 97.31 109 ILE A O 1
ATOM 853 N N . TYR A 1 110 ? 12.938 -8.781 -7.762 1 98.12 110 TYR A N 1
ATOM 854 C CA . TYR A 1 110 ? 13.898 -9.141 -6.719 1 98.12 110 TYR A CA 1
ATOM 855 C C . TYR A 1 110 ? 13.469 -10.414 -6 1 98.12 110 TYR A C 1
ATOM 857 O O . TYR A 1 110 ? 14.289 -11.305 -5.75 1 98.12 110 TYR A O 1
ATOM 865 N N . TYR A 1 111 ? 12.211 -10.469 -5.691 1 96.88 111 TYR A N 1
ATOM 866 C CA . TYR A 1 111 ? 11.672 -11.617 -4.969 1 96.88 111 TYR A CA 1
ATOM 867 C C . TYR A 1 111 ? 11.859 -12.898 -5.777 1 96.88 111 TYR A C 1
ATOM 869 O O . TYR A 1 111 ? 12.289 -13.922 -5.242 1 96.88 111 TYR A O 1
ATOM 877 N N . GLY A 1 112 ? 11.516 -12.844 -7.027 1 96.94 112 GLY A N 1
ATOM 878 C CA . GLY A 1 112 ? 11.664 -14.023 -7.871 1 96.94 112 GLY A CA 1
ATOM 879 C C . GLY A 1 112 ? 13.117 -14.391 -8.117 1 96.94 112 GLY A C 1
ATOM 880 O O . GLY A 1 112 ? 13.5 -15.555 -7.977 1 96.94 112 GLY A O 1
ATOM 881 N N . LEU A 1 113 ? 13.922 -13.422 -8.461 1 98.06 113 LEU A N 1
ATOM 882 C CA . LEU A 1 113 ? 15.297 -13.68 -8.883 1 98.06 113 LEU A CA 1
ATOM 883 C C . LEU A 1 113 ? 16.188 -13.984 -7.691 1 98.06 113 LEU A C 1
ATOM 885 O O . LEU A 1 113 ? 17.031 -14.891 -7.754 1 98.06 113 LEU A O 1
ATOM 889 N N . VAL A 1 114 ? 16.016 -13.281 -6.625 1 98.12 114 VAL A N 1
ATOM 890 C CA . VAL A 1 114 ? 17 -13.305 -5.547 1 98.12 114 VAL A CA 1
ATOM 891 C C . VAL A 1 114 ? 16.469 -14.133 -4.379 1 98.12 114 VAL A C 1
ATOM 893 O O . VAL A 1 114 ? 17.172 -14.984 -3.84 1 98.12 114 VAL A O 1
ATOM 896 N N . VAL A 1 115 ? 15.258 -13.875 -4.031 1 96.62 115 VAL A N 1
ATOM 897 C CA . VAL A 1 115 ? 14.719 -14.562 -2.865 1 96.62 115 VAL A CA 1
ATOM 898 C C . VAL A 1 115 ? 14.375 -16 -3.227 1 96.62 115 VAL A C 1
ATOM 900 O O . VAL A 1 115 ? 14.797 -16.938 -2.541 1 96.62 115 VAL A O 1
ATOM 903 N N . GLU A 1 116 ? 13.664 -16.156 -4.289 1 95.75 116 GLU A N 1
ATOM 904 C CA . GLU A 1 116 ? 13.258 -17.5 -4.695 1 95.75 116 GLU A CA 1
ATOM 905 C C . GLU A 1 116 ? 14.32 -18.156 -5.582 1 95.75 116 GLU A C 1
ATOM 907 O O . GLU A 1 116 ? 14.375 -19.375 -5.691 1 95.75 116 GLU A O 1
ATOM 912 N N . GLY A 1 117 ? 15.102 -17.438 -6.281 1 97.12 117 GLY A N 1
ATOM 913 C CA . GLY A 1 117 ? 16.156 -17.969 -7.133 1 97.12 117 GLY A CA 1
ATOM 914 C C . GLY A 1 117 ? 15.633 -18.625 -8.391 1 97.12 117 GLY A C 1
ATOM 915 O O . GLY A 1 117 ? 16.156 -19.656 -8.828 1 97.12 117 GLY A O 1
ATOM 916 N N . ARG A 1 118 ? 14.656 -18.109 -9.008 1 97.56 118 ARG A N 1
ATOM 917 C CA . ARG A 1 118 ? 14.062 -18.672 -10.211 1 97.56 118 ARG A CA 1
ATOM 918 C C . ARG A 1 118 ? 14.695 -18.094 -11.469 1 97.56 118 ARG A C 1
ATOM 920 O O . ARG A 1 118 ? 15.219 -16.969 -11.445 1 97.56 118 ARG A O 1
ATOM 927 N N . PRO A 1 119 ? 14.68 -18.953 -12.586 1 98 119 PRO A N 1
ATOM 928 C CA . PRO A 1 119 ? 15.156 -18.406 -13.859 1 98 119 PRO A CA 1
ATOM 929 C C . PRO A 1 119 ? 14.312 -17.234 -14.344 1 98 119 PRO A C 1
ATOM 931 O O . PRO A 1 119 ? 13.125 -17.141 -14.016 1 98 119 PRO A O 1
ATOM 934 N N . TRP A 1 120 ? 14.922 -16.391 -15.148 1 97.19 120 TRP A N 1
ATOM 935 C CA . TRP A 1 120 ? 14.328 -15.141 -15.602 1 97.19 120 TRP A CA 1
ATOM 936 C C . TRP A 1 120 ? 12.984 -15.391 -16.266 1 97.19 120 TRP A C 1
ATOM 938 O O . TRP A 1 120 ? 12.031 -14.633 -16.062 1 97.19 120 TRP A O 1
ATOM 948 N N . MET A 1 121 ? 12.93 -16.469 -17.062 1 96.69 121 MET A N 1
ATOM 949 C CA . MET A 1 121 ? 11.695 -16.719 -17.797 1 96.69 121 MET A CA 1
ATOM 950 C C . MET A 1 121 ? 10.539 -16.984 -16.844 1 96.69 121 MET A C 1
ATOM 952 O O . MET A 1 121 ? 9.414 -16.516 -17.078 1 96.69 121 MET A O 1
ATOM 956 N N . HIS A 1 122 ? 10.797 -17.672 -15.805 1 96.75 122 HIS A N 1
ATOM 957 C CA . HIS A 1 122 ? 9.773 -17.938 -14.789 1 96.75 122 HIS A CA 1
ATOM 958 C C . HIS A 1 122 ? 9.438 -16.672 -14.008 1 96.75 122 HIS A C 1
ATOM 960 O O . HIS A 1 122 ? 8.281 -16.438 -13.664 1 96.75 122 HIS A O 1
ATOM 966 N N . VAL A 1 123 ? 10.445 -15.867 -13.727 1 96.56 123 VAL A N 1
ATOM 967 C CA . VAL A 1 123 ? 10.25 -14.633 -12.977 1 96.56 123 VAL A CA 1
ATOM 968 C C . VAL A 1 123 ? 9.383 -13.672 -13.789 1 96.56 123 VAL A C 1
ATOM 970 O O . VAL A 1 123 ? 8.445 -13.062 -13.266 1 96.56 123 VAL A O 1
ATOM 973 N N . LYS A 1 124 ? 9.719 -13.539 -15.039 1 94.06 124 LYS A N 1
ATOM 974 C CA . LYS A 1 124 ? 8.953 -12.664 -15.922 1 94.06 124 LYS A CA 1
ATOM 975 C C . LYS A 1 124 ? 7.48 -13.055 -15.953 1 94.06 124 LYS A C 1
ATOM 977 O O . LYS A 1 124 ? 6.602 -12.195 -15.875 1 94.06 124 LYS A O 1
ATOM 982 N N . ALA A 1 125 ? 7.188 -14.297 -16.078 1 92.75 125 ALA A N 1
ATOM 983 C CA . ALA A 1 125 ? 5.816 -14.797 -16.109 1 92.75 125 ALA A CA 1
ATOM 984 C C . ALA A 1 125 ? 5.102 -14.523 -14.789 1 92.75 125 ALA A C 1
ATOM 986 O O . ALA A 1 125 ? 3.938 -14.125 -14.781 1 92.75 125 ALA A O 1
ATOM 987 N N . LYS A 1 126 ? 5.816 -14.734 -13.773 1 92.69 126 LYS A N 1
ATOM 988 C CA . LYS A 1 126 ? 5.242 -14.516 -12.445 1 92.69 126 LYS A CA 1
ATOM 989 C C . LYS A 1 126 ? 4.934 -13.039 -12.211 1 92.69 126 LYS A C 1
ATOM 991 O O . LYS A 1 126 ? 3.893 -12.703 -11.648 1 92.69 126 LYS A O 1
ATOM 996 N N . VAL A 1 127 ? 5.832 -12.195 -12.555 1 92.94 127 VAL A N 1
ATOM 997 C CA . VAL A 1 127 ? 5.633 -10.766 -12.375 1 92.94 127 VAL A CA 1
ATOM 998 C C . VAL A 1 127 ? 4.422 -10.305 -13.188 1 92.94 127 VAL A C 1
ATOM 1000 O O . VAL A 1 127 ? 3.586 -9.547 -12.695 1 92.94 127 VAL A O 1
ATOM 1003 N N . LYS A 1 128 ? 4.359 -10.781 -14.375 1 89.94 128 LYS A N 1
ATOM 1004 C CA . LYS A 1 128 ? 3.229 -10.43 -15.234 1 89.94 128 LYS A CA 1
ATOM 1005 C C . LYS A 1 128 ? 1.907 -10.844 -14.586 1 89.94 128 LYS A C 1
ATOM 1007 O O . LYS A 1 128 ? 0.905 -10.133 -14.711 1 89.94 128 LYS A O 1
ATOM 1012 N N . LYS A 1 129 ? 1.963 -11.875 -13.938 1 88 129 LYS A N 1
ATOM 1013 C CA . LYS A 1 129 ? 0.755 -12.43 -13.328 1 88 129 LYS A CA 1
ATOM 1014 C C . LYS A 1 129 ? 0.427 -11.734 -12.016 1 88 129 LYS A C 1
ATOM 1016 O O . LYS A 1 129 ? -0.737 -11.445 -11.734 1 88 129 LYS A O 1
ATOM 1021 N N . ASP A 1 130 ? 1.463 -11.453 -11.227 1 90.81 130 ASP A N 1
ATOM 1022 C CA . ASP A 1 130 ? 1.249 -11.039 -9.844 1 90.81 130 ASP A CA 1
ATOM 1023 C C . ASP A 1 130 ? 1.184 -9.516 -9.734 1 90.81 130 ASP A C 1
ATOM 1025 O O . ASP A 1 130 ? 0.537 -8.984 -8.828 1 90.81 130 ASP A O 1
ATOM 1029 N N . TYR A 1 131 ? 1.774 -8.836 -10.625 1 91.88 131 TYR A N 1
ATOM 1030 C CA . TYR A 1 131 ? 1.96 -7.395 -10.484 1 91.88 131 TYR A CA 1
ATOM 1031 C C . TYR A 1 131 ? 0.618 -6.676 -10.422 1 91.88 131 TYR A C 1
ATOM 1033 O O . TYR A 1 131 ? 0.427 -5.773 -9.609 1 91.88 131 TYR A O 1
ATOM 1041 N N . PRO A 1 132 ? -0.379 -7.039 -11.203 1 89.19 132 PRO A N 1
ATOM 1042 C CA . PRO A 1 132 ? -1.651 -6.316 -11.156 1 89.19 132 PRO A CA 1
ATOM 1043 C C . PRO A 1 132 ? -2.303 -6.359 -9.773 1 89.19 132 PRO A C 1
ATOM 1045 O O . PRO A 1 132 ? -2.797 -5.34 -9.289 1 89.19 132 PRO A O 1
ATOM 1048 N N . SER A 1 133 ? -2.26 -7.48 -9.148 1 90.19 133 SER A N 1
ATOM 1049 C CA . SER A 1 133 ? -2.871 -7.594 -7.828 1 90.19 133 SER A CA 1
ATOM 1050 C C . SER A 1 133 ? -2.076 -6.812 -6.785 1 90.19 133 SER A C 1
ATOM 1052 O O . SER A 1 133 ? -2.658 -6.164 -5.914 1 90.19 133 SER A O 1
ATOM 1054 N N . VAL A 1 134 ? -0.793 -6.859 -6.887 1 92.25 134 VAL A N 1
ATOM 1055 C CA . VAL A 1 134 ? 0.063 -6.141 -5.949 1 92.25 134 VAL A CA 1
ATOM 1056 C C . VAL A 1 134 ? -0.176 -4.637 -6.074 1 92.25 134 VAL A C 1
ATOM 1058 O O . VAL A 1 134 ? -0.364 -3.943 -5.074 1 92.25 134 VAL A O 1
ATOM 1061 N N . GLN A 1 135 ? -0.173 -4.234 -7.301 1 90.25 135 GLN A N 1
ATOM 1062 C CA . GLN A 1 135 ? -0.317 -2.799 -7.523 1 90.25 135 GLN A CA 1
ATOM 1063 C C . GLN A 1 135 ? -1.723 -2.324 -7.164 1 90.25 135 GLN A C 1
ATOM 1065 O O . GLN A 1 135 ? -1.896 -1.224 -6.637 1 90.25 135 GLN A O 1
ATOM 1070 N N . TYR A 1 136 ? -2.689 -3.049 -7.535 1 90.31 136 TYR A N 1
ATOM 1071 C CA . TYR A 1 136 ? -4.066 -2.732 -7.172 1 90.31 136 TYR A CA 1
ATOM 1072 C C . TYR A 1 136 ? -4.211 -2.561 -5.664 1 90.31 136 TYR A C 1
ATOM 1074 O O . TYR A 1 136 ? -4.785 -1.574 -5.199 1 90.31 136 TYR A O 1
ATOM 1082 N N . THR A 1 137 ? -3.717 -3.469 -4.883 1 89.69 137 THR A N 1
ATOM 1083 C CA . THR A 1 137 ? -3.84 -3.418 -3.432 1 89.69 137 THR A CA 1
ATOM 1084 C C . THR A 1 137 ? -3.033 -2.254 -2.861 1 89.69 137 THR A C 1
ATOM 1086 O O . THR A 1 137 ? -3.441 -1.63 -1.88 1 89.69 137 THR A O 1
ATOM 1089 N N . SER A 1 138 ? -1.931 -2.031 -3.521 1 89.56 138 SER A N 1
ATOM 1090 C CA . SER A 1 138 ? -1.116 -0.902 -3.084 1 89.56 138 SER A CA 1
ATOM 1091 C C . SER A 1 138 ? -1.865 0.416 -3.25 1 89.56 138 SER A C 1
ATOM 1093 O O . SER A 1 138 ? -1.943 1.214 -2.312 1 89.56 138 SER A O 1
ATOM 1095 N N . TRP A 1 139 ? -2.428 0.585 -4.359 1 89.5 139 TRP A N 1
ATOM 1096 C CA . TRP A 1 139 ? -3.107 1.846 -4.637 1 89.5 139 TRP A CA 1
ATOM 1097 C C . TRP A 1 139 ? -4.395 1.96 -3.828 1 89.5 139 TRP A C 1
ATOM 1099 O O . TRP A 1 139 ? -4.699 3.025 -3.285 1 89.5 139 TRP A O 1
ATOM 1109 N N . THR A 1 140 ? -5.109 1.006 -3.75 1 86.81 140 THR A N 1
ATOM 1110 C CA . THR A 1 140 ? -6.367 1.087 -3.016 1 86.81 140 THR A CA 1
ATOM 1111 C C . THR A 1 140 ? -6.109 1.215 -1.517 1 86.81 140 THR A C 1
ATOM 1113 O O . THR A 1 140 ? -6.844 1.913 -0.813 1 86.81 140 THR A O 1
ATOM 1116 N N . GLY A 1 141 ? -5.113 0.609 -1.068 1 82.44 141 GLY A N 1
ATOM 1117 C CA . GLY A 1 141 ? -4.758 0.718 0.339 1 82.44 141 GLY A CA 1
ATOM 1118 C C . GLY A 1 141 ? -4.184 2.072 0.707 1 82.44 141 GLY A C 1
ATOM 1119 O O . GLY A 1 141 ? -4.453 2.594 1.79 1 82.44 141 GLY A O 1
ATOM 1120 N N . ASN A 1 142 ? -3.441 2.574 -0.156 1 76.19 142 ASN A N 1
ATOM 1121 C CA . ASN A 1 142 ? -2.729 3.812 0.135 1 76.19 142 ASN A CA 1
ATOM 1122 C C . ASN A 1 142 ? -3.6 5.035 -0.129 1 76.19 142 ASN A C 1
ATOM 1124 O O . ASN A 1 142 ? -3.514 6.035 0.59 1 76.19 142 ASN A O 1
ATOM 1128 N N . ILE A 1 143 ? -4.398 4.906 -1.091 1 66.88 143 ILE A N 1
ATOM 1129 C CA . ILE A 1 143 ? -5.125 6.102 -1.517 1 66.88 143 ILE A CA 1
ATOM 1130 C C . ILE A 1 143 ? -6.457 6.184 -0.778 1 66.88 143 ILE A C 1
ATOM 1132 O O . ILE A 1 143 ? -6.91 7.273 -0.423 1 66.88 143 ILE A O 1
ATOM 1136 N N . LEU A 1 144 ? -7.051 5.105 -0.629 1 64 144 LEU A N 1
ATOM 1137 C CA . LEU A 1 144 ? -8.352 5.117 0.027 1 64 144 LEU A CA 1
ATOM 1138 C C . LEU A 1 144 ? -8.203 5.309 1.533 1 64 144 LEU A C 1
ATOM 1140 O O . LEU A 1 144 ? -9.141 5.742 2.205 1 64 144 LEU A O 1
ATOM 1144 N N . GLU A 1 145 ? -7.156 4.891 2.061 1 55.09 145 GLU A N 1
ATOM 1145 C CA . GLU A 1 145 ? -6.973 4.957 3.508 1 55.09 145 GLU A CA 1
ATOM 1146 C C . GLU A 1 145 ? -6.438 6.324 3.934 1 55.09 145 GLU A C 1
ATOM 1148 O O . GLU A 1 145 ? -5.395 6.41 4.582 1 55.09 145 GLU A O 1
ATOM 1153 N N . PRO A 1 146 ? -6.449 7.344 3.154 1 49.25 146 PRO A N 1
ATOM 1154 C CA . PRO A 1 146 ? -5.867 8.57 3.713 1 49.25 146 PRO A CA 1
ATOM 1155 C C . PRO A 1 146 ? -6.234 8.781 5.18 1 49.25 146 PRO A C 1
ATOM 1157 O O . PRO A 1 146 ? -7.34 8.43 5.598 1 49.25 14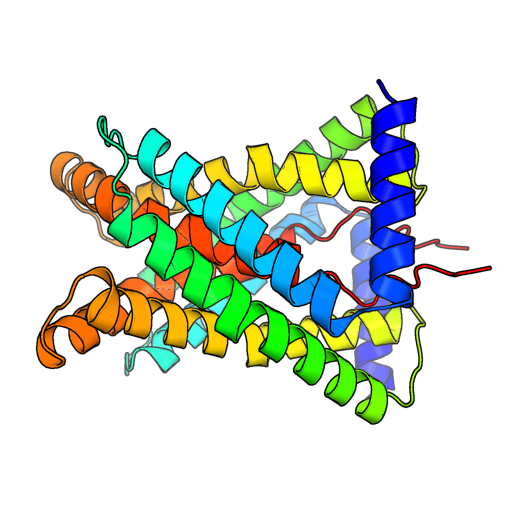6 PRO A O 1
ATOM 1160 N N . SER A 1 147 ? -5.141 8.914 5.906 1 42 147 SER A N 1
ATOM 1161 C CA . SER A 1 147 ? -5.023 9.422 7.27 1 42 147 SER A CA 1
ATOM 1162 C C . SER A 1 147 ? -6.012 10.555 7.523 1 42 147 SER A C 1
ATOM 1164 O O . SER A 1 147 ? -6.434 11.242 6.59 1 42 147 SER A O 1
ATOM 1166 N N . SER A 1 148 ? -6.715 10.531 8.648 1 38.97 148 SER A N 1
ATOM 1167 C CA . SER A 1 148 ? -7.371 11.633 9.344 1 38.97 148 SER A CA 1
ATOM 1168 C C . SER A 1 148 ? -6.68 12.961 9.047 1 38.97 148 SER A C 1
ATOM 1170 O O . SER A 1 148 ? -5.969 13.5 9.898 1 38.97 148 SER A O 1
ATOM 1172 N N . ALA A 1 149 ? -5.898 13.086 8.008 1 36.94 149 ALA A N 1
ATOM 1173 C CA . ALA A 1 149 ? -5.402 14.453 7.891 1 36.94 149 ALA A CA 1
ATOM 1174 C C . ALA A 1 149 ? -6.504 15.469 8.188 1 36.94 149 ALA A C 1
ATOM 1176 O O . ALA A 1 149 ? -7.656 15.273 7.793 1 36.94 149 ALA A O 1
ATOM 1177 N N . ASN A 1 150 ? -6.398 16.109 9.336 1 34.69 150 ASN A N 1
ATOM 1178 C CA . ASN A 1 150 ? -7.133 17.281 9.781 1 34.69 150 ASN A CA 1
ATOM 1179 C C . ASN A 1 150 ? -7.473 18.203 8.617 1 34.69 150 ASN A C 1
ATOM 1181 O O . ASN A 1 150 ? -6.629 18.969 8.156 1 34.69 150 ASN A O 1
ATOM 1185 N N . TYR A 1 151 ? -8.141 17.781 7.539 1 35.19 151 TYR A N 1
ATOM 1186 C CA . TYR A 1 151 ? -8.641 18.891 6.742 1 35.19 151 TYR A CA 1
ATOM 1187 C C . TYR A 1 151 ? -9.227 19.984 7.633 1 35.19 151 TYR A C 1
ATOM 1189 O O . TYR A 1 151 ? -10.273 19.781 8.258 1 35.19 151 TYR A O 1
ATOM 1197 N N . ASP A 1 152 ? -8.453 20.516 8.406 1 31.33 152 ASP A N 1
ATOM 1198 C CA . ASP A 1 152 ? -8.828 21.703 9.164 1 31.33 152 ASP A CA 1
ATOM 1199 C C . ASP A 1 152 ? -9.789 22.578 8.359 1 31.33 152 ASP A C 1
ATOM 1201 O O . ASP A 1 152 ? -9.438 23.047 7.277 1 31.33 152 ASP A O 1
ATOM 1205 N N . THR A 1 153 ? -10.961 22.219 8.219 1 29.77 153 THR A N 1
ATOM 1206 C CA . THR A 1 153 ? -11.969 23.25 8 1 29.77 153 THR A CA 1
ATOM 1207 C C . THR A 1 153 ? -11.672 24.484 8.844 1 29.77 153 THR A C 1
ATOM 1209 O O . THR A 1 153 ? -12.523 25.375 8.984 1 29.77 153 THR A O 1
ATOM 1212 N N . ASP A 1 154 ? -10.461 24.906 9.25 1 26.11 154 ASP A N 1
ATOM 1213 C CA . ASP A 1 154 ? -10.617 26.281 9.688 1 26.11 154 ASP A CA 1
ATOM 1214 C C . ASP A 1 154 ? -11.07 27.172 8.539 1 26.11 154 ASP A C 1
ATOM 1216 O O . ASP A 1 154 ? -10.633 27 7.398 1 26.11 154 ASP A O 1
ATOM 1220 N N . MET B 1 1 ? -4.605 25.5 -15.25 1 46.44 1 MET B N 1
ATOM 1221 C CA . MET B 1 1 ? -4.504 24.062 -14.984 1 46.44 1 MET B CA 1
ATOM 1222 C C . MET B 1 1 ? -4.406 23.797 -13.484 1 46.44 1 MET B C 1
ATOM 1224 O O . MET B 1 1 ? -5.102 22.922 -12.953 1 46.44 1 MET B O 1
ATOM 1228 N N . ALA B 1 2 ? -3.566 24.609 -12.883 1 58.25 2 ALA B N 1
ATOM 1229 C CA . ALA B 1 2 ? -3.445 24.578 -11.43 1 58.25 2 ALA B CA 1
ATOM 1230 C C . ALA B 1 2 ? -4.762 24.953 -10.758 1 58.25 2 ALA B C 1
ATOM 1232 O O . ALA B 1 2 ? -5.168 24.328 -9.773 1 58.25 2 ALA B O 1
ATOM 1233 N N . SER B 1 3 ? -5.48 25.828 -11.461 1 67.06 3 SER B N 1
ATOM 1234 C CA . SER B 1 3 ? -6.746 26.312 -10.93 1 67.06 3 SER B CA 1
ATOM 1235 C C . SER B 1 3 ? -7.824 25.234 -10.984 1 67.06 3 SER B C 1
ATOM 1237 O O . SER B 1 3 ? -8.609 25.078 -10.047 1 67.06 3 SER B O 1
ATOM 1239 N N . LEU B 1 4 ? -7.75 24.438 -12.094 1 65.56 4 LEU B N 1
ATOM 1240 C CA . LEU B 1 4 ? -8.734 23.375 -12.211 1 65.56 4 LEU B CA 1
ATOM 1241 C C . LEU B 1 4 ? -8.469 22.266 -11.195 1 65.56 4 LEU B C 1
ATOM 1243 O O . LEU B 1 4 ? -9.406 21.734 -10.602 1 65.56 4 LEU B O 1
ATOM 1247 N N . ALA B 1 5 ? -7.324 22 -11.055 1 69.62 5 ALA B N 1
ATOM 1248 C CA . ALA B 1 5 ? -6.938 21 -10.062 1 69.62 5 ALA B CA 1
ATOM 1249 C C . ALA B 1 5 ? -7.336 21.438 -8.656 1 69.62 5 ALA B C 1
ATOM 1251 O O . ALA B 1 5 ? -7.844 20.625 -7.871 1 69.62 5 ALA B O 1
ATOM 1252 N N . LYS B 1 6 ? -7.133 22.656 -8.43 1 74.56 6 LYS B N 1
ATOM 1253 C CA . LYS B 1 6 ? -7.48 23.203 -7.117 1 74.56 6 LYS B CA 1
ATOM 1254 C C . LYS B 1 6 ? -8.984 23.156 -6.887 1 74.56 6 LYS B C 1
ATOM 1256 O O . LYS B 1 6 ? -9.445 22.781 -5.805 1 74.56 6 LYS B O 1
ATOM 1261 N N . LYS B 1 7 ? -9.68 23.594 -7.879 1 81.31 7 LYS B N 1
ATOM 1262 C CA . LYS B 1 7 ? -11.133 23.562 -7.797 1 81.31 7 LYS B CA 1
ATOM 1263 C C . LYS B 1 7 ? -11.641 22.125 -7.613 1 81.31 7 LYS B C 1
ATOM 1265 O O . LYS B 1 7 ? -12.562 21.891 -6.836 1 81.31 7 LYS B O 1
ATOM 1270 N N . GLY B 1 8 ? -11.023 21.172 -8.258 1 80.12 8 GLY B N 1
ATOM 1271 C CA . GLY B 1 8 ? -11.367 19.766 -8.125 1 80.12 8 GLY B CA 1
ATOM 1272 C C . GLY B 1 8 ? -11.117 19.219 -6.73 1 80.12 8 GLY B C 1
ATOM 1273 O O . GLY B 1 8 ? -11.961 18.516 -6.172 1 80.12 8 GLY B O 1
ATOM 1274 N N . LEU B 1 9 ? -10.023 19.594 -6.336 1 77.25 9 LEU B N 1
ATOM 1275 C CA . LEU B 1 9 ? -9.664 19.125 -5 1 77.25 9 LEU B CA 1
ATOM 1276 C C . LEU B 1 9 ? -10.602 19.719 -3.951 1 77.25 9 LEU B C 1
ATOM 1278 O O . LEU B 1 9 ? -11.039 19.016 -3.033 1 77.25 9 LEU B O 1
ATOM 1282 N N . ASN B 1 10 ? -10.852 21.016 -4.051 1 81.56 10 ASN B N 1
ATOM 1283 C CA . ASN B 1 10 ? -11.75 21.672 -3.109 1 81.56 10 ASN B CA 1
ATOM 1284 C C . ASN B 1 10 ? -13.141 21.062 -3.143 1 81.56 10 ASN B C 1
ATOM 1286 O O . ASN B 1 10 ? -13.766 20.859 -2.098 1 81.56 10 ASN B O 1
ATOM 1290 N N . ASN B 1 11 ? -13.594 20.844 -4.328 1 86.44 11 ASN B N 1
ATOM 1291 C CA . ASN B 1 11 ? -14.898 20.188 -4.457 1 86.44 11 ASN B CA 1
ATOM 1292 C C . ASN B 1 11 ? -14.883 18.781 -3.84 1 86.44 11 ASN B C 1
ATOM 1294 O O . ASN B 1 11 ? -15.859 18.375 -3.219 1 86.44 11 ASN B O 1
ATOM 1298 N N . TYR B 1 12 ? -13.852 18.062 -4.043 1 85.75 12 TYR B N 1
ATOM 1299 C CA . TYR B 1 12 ? -13.703 16.734 -3.459 1 85.75 12 TYR B CA 1
ATOM 1300 C C . TYR B 1 12 ? -13.773 16.797 -1.938 1 85.75 12 TYR B C 1
ATOM 1302 O O . TYR B 1 12 ? -14.484 16.016 -1.309 1 85.75 12 TYR B O 1
ATOM 1310 N N . VAL B 1 13 ? -13.055 17.703 -1.425 1 82.5 13 VAL B N 1
ATOM 1311 C CA . VAL B 1 13 ? -13.016 17.828 0.028 1 82.5 13 VAL B CA 1
ATOM 1312 C C . VAL B 1 13 ? -14.398 18.219 0.549 1 82.5 13 VAL B C 1
ATOM 1314 O O . VAL B 1 13 ? -14.844 17.688 1.572 1 82.5 13 VAL B O 1
ATOM 1317 N N . LYS B 1 14 ? -15.008 19.125 -0.108 1 89.06 14 LYS B N 1
ATOM 1318 C CA . LYS B 1 14 ? -16.359 19.531 0.265 1 89.06 14 LYS B CA 1
ATOM 1319 C C . LYS B 1 14 ? -17.312 18.344 0.238 1 89.06 14 LYS B C 1
ATOM 1321 O O . LYS B 1 14 ? -18.109 18.156 1.161 1 89.06 14 LYS B O 1
ATOM 1326 N N . GLN B 1 15 ? -17.234 17.578 -0.817 1 90.56 15 GLN B N 1
ATOM 1327 C CA . GLN B 1 15 ? -18.094 16.391 -0.917 1 90.56 15 GLN B CA 1
ATOM 1328 C C . GLN B 1 15 ? -17.766 15.383 0.175 1 90.56 15 GLN B C 1
ATOM 1330 O O . GLN B 1 15 ? -18.656 14.711 0.701 1 90.56 15 GLN B O 1
ATOM 1335 N N . LEU B 1 16 ? -16.531 15.242 0.442 1 87.12 16 LEU B N 1
ATOM 1336 C CA . LEU B 1 16 ? -16.094 14.312 1.478 1 87.12 16 LEU B CA 1
ATOM 1337 C C . LEU B 1 16 ? -16.672 14.703 2.836 1 87.12 16 LEU B C 1
ATOM 1339 O O . LEU B 1 16 ? -16.984 13.836 3.654 1 87.12 16 LEU B O 1
ATOM 1343 N N . GLN B 1 17 ? -16.828 16 3.031 1 87.62 17 GLN B N 1
ATOM 1344 C CA . GLN B 1 17 ? -17.359 16.5 4.297 1 87.62 17 GLN B CA 1
ATOM 1345 C C . GLN B 1 17 ? -18.891 16.391 4.34 1 87.62 17 GLN B C 1
ATOM 1347 O O . GLN B 1 17 ? -19.453 16.031 5.371 1 87.62 17 GLN B O 1
ATOM 1352 N N . GLN B 1 18 ? -19.5 16.641 3.258 1 93.56 18 GLN B N 1
ATOM 1353 C CA . GLN B 1 18 ? -20.953 16.672 3.217 1 93.56 18 GLN B CA 1
ATOM 1354 C C . GLN B 1 18 ? -21.531 15.281 3.043 1 93.56 18 GLN B C 1
ATOM 1356 O O . GLN B 1 18 ? -22.594 14.969 3.596 1 93.56 18 GLN B O 1
ATOM 1361 N N . HIS B 1 19 ? -20.938 14.492 2.229 1 94.88 19 HIS B N 1
ATOM 1362 C CA . HIS B 1 19 ? -21.406 13.148 1.919 1 94.88 19 HIS B CA 1
ATOM 1363 C C . HIS B 1 19 ? -20.266 12.141 1.99 1 94.88 19 HIS B C 1
ATOM 1365 O O . HIS B 1 19 ? -19.906 11.531 0.979 1 94.88 19 HIS B O 1
ATOM 1371 N N . PRO B 1 20 ? -19.812 11.852 3.133 1 92.31 20 PRO B N 1
ATOM 1372 C CA . PRO B 1 20 ? -18.578 11.07 3.291 1 92.31 20 PRO B CA 1
ATOM 1373 C C . PRO B 1 20 ? -18.719 9.641 2.766 1 92.31 20 PRO B C 1
ATOM 1375 O O . PRO B 1 20 ? -17.828 9.156 2.057 1 92.31 20 PRO B O 1
ATOM 1378 N N . LEU B 1 21 ? -19.812 9.047 3.088 1 94.25 21 LEU B N 1
ATOM 1379 C CA . LEU B 1 21 ? -19.984 7.668 2.646 1 94.25 21 LEU B CA 1
ATOM 1380 C C . LEU B 1 21 ? -20.062 7.59 1.125 1 94.25 21 LEU B C 1
ATOM 1382 O O . LEU B 1 21 ? -19.344 6.816 0.497 1 94.25 21 LEU B O 1
ATOM 1386 N N . ARG B 1 22 ? -20.859 8.391 0.586 1 95.94 22 ARG B N 1
ATOM 1387 C CA . ARG B 1 22 ? -21.047 8.406 -0.862 1 95.94 22 ARG B CA 1
ATOM 1388 C C . ARG B 1 22 ? -19.734 8.727 -1.571 1 95.94 22 ARG B C 1
ATOM 1390 O O . ARG B 1 22 ? -19.391 8.086 -2.562 1 95.94 22 ARG B O 1
ATOM 1397 N N . THR B 1 23 ? -19.062 9.688 -1.09 1 94 23 THR B N 1
ATOM 1398 C CA . THR B 1 23 ? -17.812 10.125 -1.714 1 94 23 THR B CA 1
ATOM 1399 C C . THR B 1 23 ? -16.766 9.023 -1.645 1 94 23 THR B C 1
ATOM 1401 O O . THR B 1 23 ? -16.047 8.781 -2.619 1 94 23 THR B O 1
ATOM 1404 N N . LYS B 1 24 ? -16.719 8.336 -0.556 1 91.88 24 LYS B N 1
ATOM 1405 C CA . LYS B 1 24 ? -15.727 7.273 -0.414 1 91.88 24 LYS B CA 1
ATOM 1406 C C . LYS B 1 24 ? -16.062 6.086 -1.307 1 91.88 24 LYS B C 1
ATOM 1408 O O . LYS B 1 24 ? -15.172 5.434 -1.849 1 91.88 24 LYS B O 1
ATOM 1413 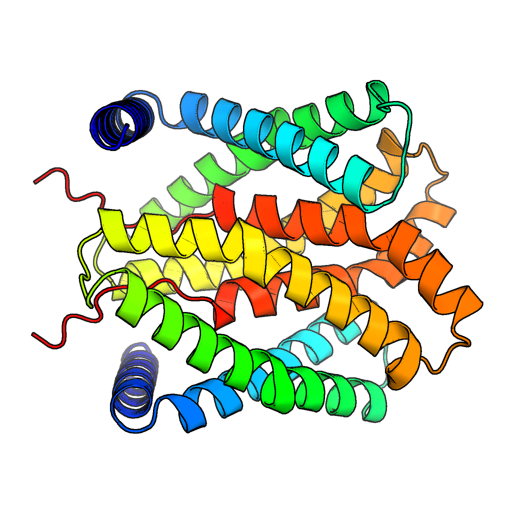N N . ILE B 1 25 ? -17.297 5.812 -1.445 1 95.75 25 ILE B N 1
ATOM 1414 C CA . ILE B 1 25 ? -17.734 4.738 -2.328 1 95.75 25 ILE B CA 1
ATOM 1415 C C . ILE B 1 25 ? -17.344 5.059 -3.768 1 95.75 25 ILE B C 1
ATOM 1417 O O . ILE B 1 25 ? -16.766 4.219 -4.461 1 95.75 25 ILE B O 1
ATOM 1421 N N . ILE B 1 26 ? -17.609 6.234 -4.141 1 95.69 26 ILE B N 1
ATOM 1422 C CA . ILE B 1 26 ? -17.297 6.656 -5.504 1 95.69 26 ILE B CA 1
ATOM 1423 C C . ILE B 1 26 ? -15.781 6.68 -5.707 1 95.69 26 ILE B C 1
ATOM 1425 O O . ILE B 1 26 ? -15.281 6.188 -6.719 1 95.69 26 ILE B O 1
ATOM 1429 N N . THR B 1 27 ? -15.062 7.242 -4.773 1 92.88 27 THR B N 1
ATOM 1430 C CA . THR B 1 27 ? -13.609 7.312 -4.871 1 92.88 27 THR B CA 1
ATOM 1431 C C . THR B 1 27 ? -13 5.918 -4.984 1 92.88 27 THR B C 1
ATOM 1433 O O . THR B 1 27 ? -12.125 5.68 -5.812 1 92.88 27 THR B O 1
ATOM 1436 N N . ALA B 1 28 ? -13.469 5.027 -4.203 1 94.25 28 ALA B N 1
ATOM 1437 C CA . ALA B 1 28 ? -12.945 3.662 -4.223 1 94.25 28 ALA B CA 1
ATOM 1438 C C . ALA B 1 28 ? -13.242 2.982 -5.559 1 94.25 28 ALA B C 1
ATOM 1440 O O . ALA B 1 28 ? -12.391 2.266 -6.098 1 94.25 28 ALA B O 1
ATOM 1441 N N . GLY B 1 29 ? -14.398 3.195 -6.043 1 96.38 29 GLY B N 1
ATOM 1442 C CA . GLY B 1 29 ? -14.742 2.65 -7.348 1 96.38 29 GLY B CA 1
ATOM 1443 C C . GLY B 1 29 ? -13.891 3.205 -8.469 1 96.38 29 GLY B C 1
ATOM 1444 O O . GLY B 1 29 ? -13.352 2.447 -9.281 1 96.38 29 GLY B O 1
ATOM 1445 N N . VAL B 1 30 ? -13.781 4.496 -8.492 1 94.88 30 VAL B N 1
ATOM 1446 C CA . VAL B 1 30 ? -13.008 5.16 -9.531 1 94.88 30 VAL B CA 1
ATOM 1447 C C . VAL B 1 30 ? -11.539 4.727 -9.438 1 94.88 30 VAL B C 1
ATOM 1449 O O . VAL B 1 30 ? -10.93 4.379 -10.445 1 94.88 30 VAL B O 1
ATOM 1452 N N . LEU B 1 31 ? -11.055 4.75 -8.281 1 92.06 31 LEU B N 1
ATOM 1453 C CA . LEU B 1 31 ? -9.672 4.332 -8.078 1 92.06 31 LEU B CA 1
ATOM 1454 C C . LEU B 1 31 ? -9.477 2.879 -8.5 1 92.06 31 LEU B C 1
ATOM 1456 O O . LEU B 1 31 ? -8.469 2.541 -9.125 1 92.06 31 LEU B O 1
ATOM 1460 N N . SER B 1 32 ? -10.359 2.059 -8.156 1 95.5 32 SER B N 1
ATOM 1461 C CA . SER B 1 32 ? -10.273 0.656 -8.555 1 95.5 32 SER B CA 1
ATOM 1462 C C . SER B 1 32 ? -10.273 0.51 -10.07 1 95.5 32 SER B C 1
ATOM 1464 O O . SER B 1 32 ? -9.523 -0.293 -10.625 1 95.5 32 SER B O 1
ATOM 1466 N N . GLY B 1 33 ? -11.102 1.256 -10.68 1 95.5 33 GLY B N 1
ATOM 1467 C CA . GLY B 1 33 ? -11.148 1.226 -12.133 1 95.5 33 GLY B CA 1
ATOM 1468 C C . GLY B 1 33 ? -9.852 1.674 -12.781 1 95.5 33 GLY B C 1
ATOM 1469 O O . GLY B 1 33 ? -9.305 0.97 -13.633 1 95.5 33 GLY B O 1
ATOM 1470 N N . ILE B 1 34 ? -9.391 2.762 -12.383 1 91.56 34 ILE B N 1
ATOM 1471 C CA . ILE B 1 34 ? -8.148 3.303 -12.922 1 91.56 34 ILE B CA 1
ATOM 1472 C C . ILE B 1 34 ? -7 2.328 -12.656 1 91.56 34 ILE B C 1
ATOM 1474 O O . ILE B 1 34 ? -6.191 2.055 -13.547 1 91.56 34 ILE B O 1
ATOM 1478 N N . SER B 1 35 ? -6.953 1.851 -11.469 1 89.75 35 SER B N 1
ATOM 1479 C CA . SER B 1 35 ? -5.898 0.918 -11.078 1 89.75 35 SER B CA 1
ATOM 1480 C C . SER B 1 35 ? -5.891 -0.312 -11.977 1 89.75 35 SER B C 1
ATOM 1482 O O . SER B 1 35 ? -4.832 -0.766 -12.406 1 89.75 35 SER B O 1
ATOM 1484 N N . ASP B 1 36 ? -7.059 -0.793 -12.219 1 93.12 36 ASP B N 1
ATOM 1485 C CA . ASP B 1 36 ? -7.129 -2.006 -13.031 1 93.12 36 ASP B CA 1
ATOM 1486 C C . ASP B 1 36 ? -6.777 -1.713 -14.492 1 93.12 36 ASP B C 1
ATOM 1488 O O . ASP B 1 36 ? -6.152 -2.537 -15.156 1 93.12 36 ASP B O 1
ATOM 1492 N N . ILE B 1 37 ? -7.191 -0.62 -14.992 1 92.62 37 ILE B N 1
ATOM 1493 C CA . ILE B 1 37 ? -6.859 -0.244 -16.359 1 92.62 37 ILE B CA 1
ATOM 1494 C C . ILE B 1 37 ? -5.344 -0.121 -16.516 1 92.62 37 ILE B C 1
ATOM 1496 O O . ILE B 1 37 ? -4.758 -0.667 -17.453 1 92.62 37 ILE B O 1
ATOM 1500 N N . VAL B 1 38 ? -4.727 0.513 -15.625 1 85.56 38 VAL B N 1
ATOM 1501 C CA . VAL B 1 38 ? -3.279 0.704 -15.656 1 85.56 38 VAL B CA 1
ATOM 1502 C C . VAL B 1 38 ? -2.576 -0.645 -15.516 1 85.56 38 VAL B C 1
ATOM 1504 O O . VAL B 1 38 ? -1.601 -0.92 -16.219 1 85.56 38 VAL B O 1
ATOM 1507 N N . SER B 1 39 ? -3.053 -1.381 -14.586 1 84.62 39 SER B N 1
ATOM 1508 C CA . SER B 1 39 ? -2.453 -2.693 -14.367 1 84.62 39 SER B CA 1
ATOM 1509 C C . SER B 1 39 ? -2.539 -3.553 -15.625 1 84.62 39 SER B C 1
ATOM 1511 O O . SER B 1 39 ? -1.594 -4.273 -15.961 1 84.62 39 SER B O 1
ATOM 1513 N N . GLN B 1 40 ? -3.672 -3.52 -16.297 1 88.25 40 GLN B N 1
ATOM 1514 C CA . GLN B 1 40 ? -3.846 -4.281 -17.531 1 88.25 40 GLN B CA 1
ATOM 1515 C C . GLN B 1 40 ? -2.889 -3.797 -18.609 1 88.25 40 GLN B C 1
ATOM 1517 O O . GLN B 1 40 ? -2.297 -4.605 -19.328 1 88.25 40 GLN B O 1
ATOM 1522 N N . LYS B 1 41 ? -2.693 -2.566 -18.688 1 86.38 41 LYS B N 1
ATOM 1523 C CA . LYS B 1 41 ? -1.766 -2.014 -19.672 1 86.38 41 LYS B CA 1
ATOM 1524 C C . LYS B 1 41 ? -0.325 -2.396 -19.344 1 86.38 41 LYS B C 1
ATOM 1526 O O . LYS B 1 41 ? 0.436 -2.783 -20.234 1 86.38 41 LYS B O 1
ATOM 1531 N N . LEU B 1 42 ? -0.021 -2.328 -18.125 1 80.38 42 LEU B N 1
ATOM 1532 C CA . LEU B 1 42 ? 1.341 -2.621 -17.703 1 80.38 42 LEU B CA 1
ATOM 1533 C C . LEU B 1 42 ? 1.672 -4.094 -17.906 1 80.38 42 LEU B C 1
ATOM 1535 O O . LEU B 1 42 ? 2.836 -4.449 -18.109 1 80.38 42 LEU B O 1
ATOM 1539 N N . THR B 1 43 ? 0.685 -4.902 -17.859 1 81.5 43 THR B N 1
ATOM 1540 C CA . THR B 1 43 ? 0.946 -6.332 -17.984 1 81.5 43 THR B CA 1
ATOM 1541 C C . THR B 1 43 ? 0.805 -6.785 -19.422 1 81.5 43 THR B C 1
ATOM 1543 O O . THR B 1 43 ? 0.948 -7.973 -19.734 1 81.5 43 THR B O 1
ATOM 1546 N N . GLY B 1 44 ? 0.496 -5.891 -20.359 1 83.31 44 GLY B N 1
ATOM 1547 C CA . GLY B 1 44 ? 0.525 -6.184 -21.797 1 83.31 44 GLY B CA 1
ATOM 1548 C C . GLY B 1 44 ? -0.798 -6.699 -22.328 1 83.31 44 GLY B C 1
ATOM 1549 O O . GLY B 1 44 ? -0.855 -7.273 -23.406 1 83.31 44 GLY B O 1
ATOM 1550 N N . ILE B 1 45 ? -1.782 -6.547 -21.547 1 81.62 45 ILE B N 1
ATOM 1551 C CA . ILE B 1 45 ? -3.098 -6.945 -22.031 1 81.62 45 ILE B CA 1
ATOM 1552 C C . ILE B 1 45 ? -3.564 -5.969 -23.109 1 81.62 45 ILE B C 1
ATOM 1554 O O . ILE B 1 45 ? -3.658 -4.766 -22.875 1 81.62 45 ILE B O 1
ATOM 1558 N N . GLN B 1 46 ? -3.787 -6.395 -24.328 1 87.62 46 GLN B N 1
ATOM 1559 C CA . GLN B 1 46 ? -4.105 -5.551 -25.469 1 87.62 46 GLN B CA 1
ATOM 1560 C C . GLN B 1 46 ? -5.57 -5.117 -25.453 1 87.62 46 GLN B C 1
ATOM 1562 O O . GLN B 1 46 ? -5.883 -3.953 -25.703 1 87.62 46 GLN B O 1
ATOM 1567 N N . LYS B 1 47 ? -6.414 -6.133 -25.172 1 93.88 47 LYS B N 1
ATOM 1568 C CA . LYS B 1 47 ? -7.84 -5.828 -25.094 1 93.88 47 LYS B CA 1
ATOM 1569 C C . LYS 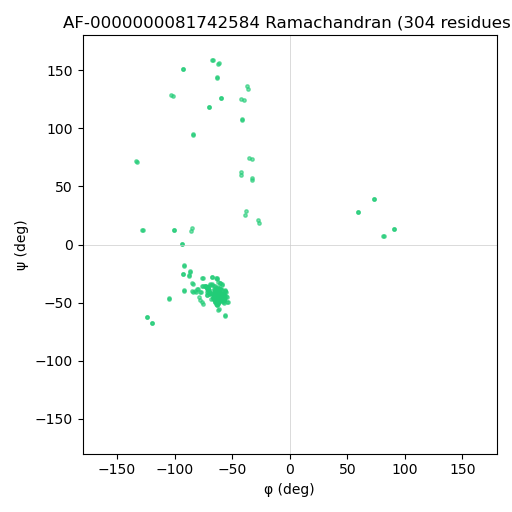B 1 47 ? -8.297 -5.762 -23.625 1 93.88 47 LYS B C 1
ATOM 1571 O O . LYS B 1 47 ? -8.016 -6.668 -22.844 1 93.88 47 LYS B O 1
ATOM 1576 N N . LEU B 1 48 ? -8.93 -4.672 -23.375 1 93.81 48 LEU B N 1
ATOM 1577 C CA . LEU B 1 48 ? -9.383 -4.445 -22.016 1 93.81 48 LEU B CA 1
ATOM 1578 C C . LEU B 1 48 ? -10.344 -5.547 -21.562 1 93.81 48 LEU B C 1
ATOM 1580 O O . LEU B 1 48 ? -11.312 -5.848 -22.266 1 93.81 48 LEU B O 1
ATOM 1584 N N . GLN B 1 49 ? -10.055 -6.156 -20.469 1 95.5 49 GLN B N 1
ATOM 1585 C CA . GLN B 1 49 ? -10.953 -7.129 -19.859 1 95.5 49 GLN B CA 1
ATOM 1586 C C . GLN B 1 49 ? -12.016 -6.441 -19 1 95.5 49 GLN B C 1
ATOM 1588 O O . GLN B 1 49 ? -11.82 -6.246 -17.797 1 95.5 49 GLN B O 1
ATOM 1593 N N . VAL B 1 50 ? -13.117 -6.238 -19.609 1 96.69 50 VAL B N 1
ATOM 1594 C CA . VAL B 1 50 ? -14.148 -5.387 -19.047 1 96.69 50 VAL B CA 1
ATOM 1595 C C . VAL B 1 50 ? -14.766 -6.07 -17.828 1 96.69 50 VAL B C 1
ATOM 1597 O O . VAL B 1 50 ? -15.055 -5.418 -16.812 1 96.69 50 VAL B O 1
ATOM 1600 N N . LYS B 1 51 ? -15.016 -7.355 -17.906 1 97.38 51 LYS B N 1
ATOM 1601 C CA . LYS B 1 51 ? -15.586 -8.078 -16.781 1 97.38 51 LYS B CA 1
ATOM 1602 C C . LYS B 1 51 ? -14.68 -7.992 -15.555 1 97.38 51 LYS B C 1
ATOM 1604 O O . LYS B 1 51 ? -15.141 -7.738 -14.445 1 97.38 51 LYS B O 1
ATOM 1609 N N . ARG B 1 52 ? -13.453 -8.234 -15.75 1 95.88 52 ARG B N 1
ATOM 1610 C CA . ARG B 1 52 ? -12.461 -8.125 -14.688 1 95.88 52 ARG B CA 1
ATOM 1611 C C . ARG B 1 52 ? -12.461 -6.727 -14.078 1 95.88 52 ARG B C 1
ATOM 1613 O O . ARG B 1 52 ? -12.469 -6.574 -12.859 1 95.88 52 ARG B O 1
ATOM 1620 N N . LEU B 1 53 ? -12.445 -5.75 -14.93 1 96.75 53 LEU B N 1
ATOM 1621 C CA . LEU B 1 53 ? -12.461 -4.348 -14.523 1 96.75 53 LEU B CA 1
ATOM 1622 C C . LEU B 1 53 ? -13.68 -4.047 -13.664 1 96.75 53 LEU B C 1
ATOM 1624 O O . LEU B 1 53 ? -13.547 -3.492 -12.57 1 96.75 53 LEU B O 1
ATOM 1628 N N . LEU B 1 54 ? -14.797 -4.438 -14.156 1 98 54 LEU B N 1
ATOM 1629 C CA . LEU B 1 54 ? -16.047 -4.137 -13.469 1 98 54 LEU B CA 1
ATOM 1630 C C . LEU B 1 54 ? -16.094 -4.832 -12.109 1 98 54 LEU B C 1
ATOM 1632 O O . LEU B 1 54 ? -16.578 -4.262 -11.133 1 98 54 LEU B O 1
ATOM 1636 N N . LEU B 1 55 ? -15.625 -6.035 -12.078 1 98.06 55 LEU B N 1
ATOM 1637 C CA . LEU B 1 55 ? -15.641 -6.777 -10.828 1 98.06 55 LEU B CA 1
ATOM 1638 C C . LEU B 1 55 ? -14.719 -6.133 -9.797 1 98.06 55 LEU B C 1
ATOM 1640 O O . LEU B 1 55 ? -15.016 -6.117 -8.609 1 98.06 55 LEU B O 1
ATOM 1644 N N . LYS B 1 56 ? -13.633 -5.609 -10.242 1 97.44 56 LYS B N 1
ATOM 1645 C CA . LYS B 1 56 ? -12.734 -4.938 -9.305 1 97.44 56 LYS B CA 1
ATOM 1646 C C . LYS B 1 56 ? -13.312 -3.6 -8.852 1 97.44 56 LYS B C 1
ATOM 1648 O O . LYS B 1 56 ? -13.109 -3.182 -7.707 1 97.44 56 LYS B O 1
ATOM 1653 N N . VAL B 1 57 ? -13.984 -2.932 -9.773 1 97.75 57 VAL B N 1
ATOM 1654 C CA . VAL B 1 57 ? -14.672 -1.705 -9.391 1 97.75 57 VAL B CA 1
ATOM 1655 C C . VAL B 1 57 ? -15.734 -2.012 -8.336 1 97.75 57 VAL B C 1
ATOM 1657 O O . VAL B 1 57 ? -15.891 -1.26 -7.371 1 97.75 57 VAL B O 1
ATOM 1660 N N . VAL B 1 58 ? -16.453 -3.1 -8.477 1 98.31 58 VAL B N 1
ATOM 1661 C CA . VAL B 1 58 ? -17.469 -3.518 -7.516 1 98.31 58 VAL B CA 1
ATOM 1662 C C . VAL B 1 58 ? -16.812 -3.789 -6.164 1 98.31 58 VAL B C 1
ATOM 1664 O O . VAL B 1 58 ? -17.344 -3.424 -5.117 1 98.31 58 VAL B O 1
ATOM 1667 N N . PHE B 1 59 ? -15.703 -4.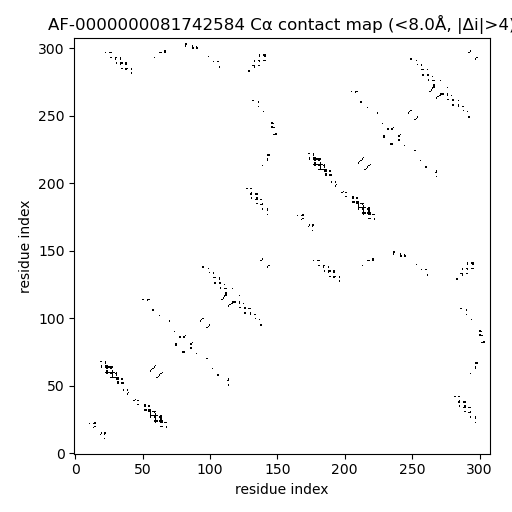418 -6.18 1 98.06 59 PHE B N 1
ATOM 1668 C CA . PHE B 1 59 ? -14.984 -4.668 -4.934 1 98.06 59 PHE B CA 1
ATOM 1669 C C . PHE B 1 59 ? -14.617 -3.359 -4.25 1 98.06 59 PHE B C 1
ATOM 1671 O O . PHE B 1 59 ? -14.789 -3.215 -3.037 1 98.06 59 PHE B O 1
ATOM 1678 N N . GLY B 1 60 ? -14.078 -2.438 -5.004 1 97 60 GLY B N 1
ATOM 1679 C CA . GLY B 1 60 ? -13.711 -1.139 -4.461 1 97 60 GLY B CA 1
ATOM 1680 C C . GLY B 1 60 ? -14.898 -0.362 -3.92 1 97 60 GLY B C 1
ATOM 1681 O O . GLY B 1 60 ? -14.922 0.002 -2.742 1 97 60 GLY B O 1
ATOM 1682 N N . ALA B 1 61 ? -15.859 -0.171 -4.754 1 97.12 61 ALA B N 1
ATOM 1683 C CA . ALA B 1 61 ? -17.016 0.642 -4.395 1 97.12 61 ALA B CA 1
ATOM 1684 C C . ALA B 1 61 ? -17.891 -0.076 -3.373 1 97.12 61 ALA B C 1
ATOM 1686 O O . ALA B 1 61 ? -18.406 0.548 -2.445 1 97.12 61 ALA B O 1
ATOM 1687 N N . GLY B 1 62 ? -18.016 -1.304 -3.518 1 97.56 62 GLY B N 1
ATOM 1688 C CA . GLY B 1 62 ? -18.953 -2.064 -2.711 1 97.56 62 GLY B CA 1
ATOM 1689 C C . GLY B 1 62 ? -18.375 -2.518 -1.385 1 97.56 62 GLY B C 1
ATOM 1690 O O . GLY B 1 62 ? -19.125 -2.756 -0.426 1 97.56 62 GLY B O 1
ATOM 1691 N N . TYR B 1 63 ? -17.125 -2.613 -1.312 1 97.44 63 TYR B N 1
ATOM 1692 C CA . TYR B 1 63 ? -16.516 -3.1 -0.077 1 97.44 63 TYR B CA 1
ATOM 1693 C C . TYR B 1 63 ? -15.508 -2.1 0.465 1 97.44 63 TYR B C 1
ATOM 1695 O O . TYR B 1 63 ? -15.695 -1.543 1.549 1 97.44 63 TYR B O 1
ATOM 1703 N N . LEU B 1 64 ? -14.492 -1.844 -0.288 1 96.12 64 LEU B N 1
ATOM 1704 C CA . LEU B 1 64 ? -13.406 -1.029 0.25 1 96.12 64 LEU B CA 1
ATOM 1705 C C . LEU B 1 64 ? -13.922 0.341 0.682 1 96.12 64 LEU B C 1
ATOM 1707 O O . LEU B 1 64 ? -13.531 0.849 1.737 1 96.12 64 LEU B O 1
ATOM 1711 N N . GLY B 1 65 ? -14.703 0.96 -0.156 1 94.38 65 GLY B N 1
ATOM 1712 C CA . GLY B 1 65 ? -15.258 2.27 0.154 1 94.38 65 GLY B CA 1
ATOM 1713 C C . GLY B 1 65 ? -16.047 2.293 1.453 1 94.38 65 GLY B C 1
ATOM 1714 O O . GLY B 1 65 ? -15.672 3 2.393 1 94.38 65 GLY B O 1
ATOM 1715 N N . PRO B 1 66 ? -17.109 1.482 1.479 1 95.31 66 PRO B N 1
ATOM 1716 C CA . PRO B 1 66 ? -17.922 1.459 2.705 1 95.31 66 PRO B CA 1
ATOM 1717 C C . PRO B 1 66 ? -17.125 0.971 3.918 1 95.31 66 PRO B C 1
ATOM 1719 O O . PRO B 1 66 ? -17.281 1.517 5.016 1 95.31 66 PRO B O 1
ATOM 1722 N N . PHE B 1 67 ? -16.375 0.002 3.764 1 95.25 67 PHE B N 1
ATOM 1723 C CA . PHE B 1 67 ? -15.586 -0.524 4.871 1 95.25 67 PHE B CA 1
ATOM 1724 C C . PHE B 1 67 ? -14.648 0.543 5.43 1 95.25 67 PHE B C 1
ATOM 1726 O O . PHE B 1 67 ? -14.555 0.726 6.645 1 95.25 67 PHE B O 1
ATOM 1733 N N . GLY B 1 68 ? -13.961 1.184 4.516 1 92.25 68 GLY B N 1
ATOM 1734 C CA . GLY B 1 68 ? -13.086 2.256 4.957 1 92.25 68 GLY B CA 1
ATOM 1735 C C . GLY B 1 68 ? -13.812 3.338 5.734 1 92.25 68 GLY B C 1
ATOM 1736 O O . GLY B 1 68 ? -13.312 3.82 6.754 1 92.25 68 GLY B O 1
ATOM 1737 N N . HIS B 1 69 ? -14.938 3.686 5.246 1 91.5 69 HIS B N 1
ATOM 1738 C CA . HIS B 1 69 ? -15.734 4.719 5.898 1 91.5 69 HIS B CA 1
ATOM 1739 C C . HIS B 1 69 ? -16.109 4.305 7.316 1 91.5 69 HIS B C 1
ATOM 1741 O O . HIS B 1 69 ? -15.883 5.051 8.273 1 91.5 69 HIS B O 1
ATOM 1747 N N . PHE B 1 70 ? -16.578 3.178 7.473 1 94.06 70 PHE B N 1
ATOM 1748 C CA . PHE B 1 70 ? -17.062 2.746 8.781 1 94.06 70 PHE B CA 1
ATOM 1749 C C . PHE B 1 70 ? -15.906 2.422 9.711 1 94.06 70 PHE B C 1
ATOM 1751 O O . PHE B 1 70 ? -16 2.631 10.922 1 94.06 70 PHE B O 1
ATOM 1758 N N . PHE B 1 71 ? -14.883 1.888 9.203 1 93.75 71 PHE B N 1
ATOM 1759 C CA . PHE B 1 71 ? -13.695 1.654 10.016 1 93.75 71 PHE B CA 1
ATOM 1760 C C . PHE B 1 71 ? -13.164 2.965 10.586 1 93.75 71 PHE B C 1
ATOM 1762 O O . PHE B 1 71 ? -12.789 3.031 11.758 1 93.75 71 PHE B O 1
ATOM 1769 N N . HIS B 1 72 ? -13.148 3.947 9.766 1 89.5 72 HIS B N 1
ATOM 1770 C CA . HIS B 1 72 ? -12.703 5.258 10.219 1 89.5 72 HIS B CA 1
ATOM 1771 C C . HIS B 1 72 ? -13.633 5.812 11.297 1 89.5 72 HIS B C 1
ATOM 1773 O O . HIS B 1 72 ? -13.172 6.453 12.242 1 89.5 72 HIS B O 1
ATOM 1779 N N . LEU B 1 73 ? -14.875 5.664 11.156 1 92 73 LEU B N 1
ATOM 1780 C CA . LEU B 1 73 ? -15.82 6.094 12.18 1 92 73 LEU B CA 1
ATOM 1781 C C . LEU B 1 73 ? -15.555 5.391 13.508 1 92 73 LEU B C 1
ATOM 1783 O O . LEU B 1 73 ? -15.641 6.008 14.57 1 92 73 LEU B O 1
ATOM 1787 N N . LEU B 1 74 ? -15.305 4.137 13.391 1 94.25 74 LEU B N 1
ATOM 1788 C CA . LEU B 1 74 ? -14.992 3.371 14.594 1 94.25 74 LEU B CA 1
ATOM 1789 C C . LEU B 1 74 ? -13.742 3.924 15.273 1 94.25 74 LEU B C 1
ATOM 1791 O O . LEU B 1 74 ? -13.727 4.102 16.5 1 94.25 74 LEU B O 1
ATOM 1795 N N . LEU B 1 75 ? -12.734 4.23 14.484 1 92.5 75 LEU B N 1
ATOM 1796 C CA . LEU B 1 75 ? -11.508 4.781 15.047 1 92.5 75 LEU B CA 1
ATOM 1797 C C . LEU B 1 75 ? -11.75 6.16 15.648 1 92.5 75 LEU B C 1
ATOM 1799 O O . LEU B 1 75 ? -11.203 6.488 16.703 1 92.5 75 LEU B O 1
ATOM 1803 N N . ASP B 1 76 ? -12.562 6.926 15.008 1 91.75 76 ASP B N 1
ATOM 1804 C CA . ASP B 1 76 ? -12.898 8.25 15.531 1 91.75 76 ASP B CA 1
ATOM 1805 C C . ASP B 1 76 ? -13.594 8.141 16.891 1 91.75 76 ASP B C 1
ATOM 1807 O O . ASP B 1 76 ? -13.359 8.961 17.781 1 91.75 76 ASP B O 1
ATOM 1811 N N . LYS B 1 77 ? -14.422 7.215 16.984 1 94.19 77 LYS B N 1
ATOM 1812 C CA . LYS B 1 77 ? -15.094 6.992 18.266 1 94.19 77 LYS B CA 1
ATOM 1813 C C . LYS B 1 77 ? -14.102 6.547 19.328 1 94.19 77 LYS B C 1
ATOM 1815 O O . LYS B 1 77 ? -14.148 7.035 20.469 1 94.19 77 LYS B O 1
ATOM 1820 N N . ILE B 1 78 ? -13.242 5.656 18.969 1 94.38 78 ILE B N 1
ATOM 1821 C CA . ILE B 1 78 ? -12.25 5.125 19.906 1 94.38 78 ILE B CA 1
ATOM 1822 C C . ILE B 1 78 ? -11.336 6.25 20.375 1 94.38 78 ILE B C 1
ATOM 1824 O O . ILE B 1 78 ? -10.969 6.297 21.562 1 94.38 78 ILE B O 1
ATOM 1828 N N . PHE B 1 79 ? -11.023 7.156 19.531 1 93.81 79 PHE B N 1
ATOM 1829 C CA . PHE B 1 79 ? -10.094 8.227 19.875 1 93.81 79 PHE B CA 1
ATOM 1830 C C . PHE B 1 79 ? -10.852 9.508 20.203 1 93.81 79 PHE B C 1
ATOM 1832 O O . PHE B 1 79 ? -10.266 10.594 20.219 1 93.81 79 PHE B O 1
ATOM 1839 N N . LYS B 1 80 ? -12.07 9.43 20.375 1 93.19 80 LYS B N 1
ATOM 1840 C CA . LYS B 1 80 ? -12.93 10.508 20.859 1 93.19 80 LYS B CA 1
ATOM 1841 C C . LYS B 1 80 ? -12.859 11.719 19.922 1 93.19 80 LYS B C 1
ATOM 1843 O O . LYS B 1 80 ? -12.82 12.859 20.391 1 93.19 80 LYS B O 1
ATOM 1848 N N . GLY B 1 81 ? -12.594 11.469 18.766 1 86.69 81 GLY B N 1
ATOM 1849 C CA . GLY B 1 81 ? -12.656 12.516 17.75 1 86.69 81 GLY B CA 1
ATOM 1850 C C . GLY B 1 81 ? -11.414 13.383 17.719 1 86.69 81 GLY B C 1
ATOM 1851 O O . GLY B 1 81 ? -11.391 14.414 17.031 1 86.69 81 GLY B O 1
ATOM 1852 N N . LYS B 1 82 ? -10.422 13.031 18.453 1 87.31 82 LYS B N 1
ATOM 1853 C CA . LYS B 1 82 ? -9.18 13.797 18.438 1 87.31 82 LYS B CA 1
ATOM 1854 C C . LYS B 1 82 ? -8.523 13.766 17.062 1 87.31 82 LYS B C 1
ATOM 1856 O O . LYS B 1 82 ? -8.547 12.742 16.391 1 87.31 82 LYS B O 1
ATOM 1861 N N . LYS B 1 83 ? -7.922 14.906 16.688 1 82.62 83 LYS B N 1
ATOM 1862 C CA . LYS B 1 83 ? -7.375 15 15.344 1 82.62 83 LYS B CA 1
ATOM 1863 C C . LYS B 1 83 ? -5.918 15.453 15.375 1 82.62 83 LYS B C 1
ATOM 1865 O O . LYS B 1 83 ? -5.367 15.859 14.352 1 82.62 83 LYS B O 1
ATOM 1870 N N . ASP B 1 84 ? -5.363 15.438 16.516 1 78.56 84 ASP B N 1
ATOM 1871 C CA . ASP B 1 84 ? -3.955 15.812 16.594 1 78.56 84 ASP B CA 1
ATOM 1872 C C . ASP B 1 84 ? -3.068 14.789 15.891 1 78.56 84 ASP B C 1
ATOM 1874 O O . ASP B 1 84 ? -3.496 13.656 15.641 1 78.56 84 ASP B O 1
ATOM 1878 N N . SER B 1 85 ? -1.9 15.172 15.508 1 73.62 85 SER B N 1
ATOM 1879 C CA . SER B 1 85 ? -0.983 14.367 14.703 1 73.62 85 SER B CA 1
ATOM 1880 C C . SER B 1 85 ? -0.699 13.023 15.367 1 73.62 85 SER B C 1
ATOM 1882 O O . SER B 1 85 ? -0.552 12.008 14.68 1 73.62 85 SER B O 1
ATOM 1884 N N . LYS B 1 86 ? -0.562 13.062 16.609 1 77 86 LYS B N 1
ATOM 1885 C CA . LYS B 1 86 ? -0.305 11.82 17.328 1 77 86 LYS B CA 1
ATOM 1886 C C . LYS B 1 86 ? -1.457 10.836 17.141 1 77 86 LYS B C 1
ATOM 1888 O O . LYS B 1 86 ? -1.233 9.648 16.891 1 77 86 LYS B O 1
ATOM 1893 N N . THR B 1 87 ? -2.611 11.289 17.312 1 83.25 87 THR B N 1
ATOM 1894 C CA . THR B 1 87 ? -3.801 10.461 17.141 1 83.25 87 THR B CA 1
ATOM 1895 C C . THR B 1 87 ? -3.91 9.961 15.711 1 83.25 87 THR B C 1
ATOM 1897 O O . THR B 1 87 ? -4.238 8.789 15.484 1 83.25 87 THR B O 1
ATOM 1900 N N . VAL B 1 88 ? -3.602 10.844 14.781 1 78.88 88 VAL B N 1
ATOM 1901 C CA . VAL B 1 88 ? -3.652 10.461 13.375 1 78.88 88 VAL B CA 1
ATOM 1902 C C . VAL B 1 88 ? -2.646 9.344 13.109 1 78.88 88 VAL B C 1
ATOM 1904 O O . VAL B 1 88 ? -2.969 8.352 12.445 1 78.88 88 VAL B O 1
ATOM 1907 N N . ALA B 1 89 ? -1.544 9.461 13.656 1 77.44 89 ALA B N 1
ATOM 1908 C CA . ALA B 1 89 ? -0.519 8.438 13.484 1 77.44 89 ALA B CA 1
ATOM 1909 C C . ALA B 1 89 ? -0.97 7.102 14.07 1 77.44 89 ALA B C 1
ATOM 1911 O O . ALA B 1 89 ? -0.738 6.047 13.477 1 77.44 89 ALA B O 1
ATOM 1912 N N . LYS B 1 90 ? -1.569 7.184 15.148 1 83.75 90 LYS B N 1
ATOM 1913 C CA . LYS B 1 90 ? -2.062 5.961 15.781 1 83.75 90 LYS B CA 1
ATOM 1914 C C . LYS B 1 90 ? -3.141 5.301 14.93 1 83.75 90 LYS B C 1
ATOM 1916 O O . LYS B 1 90 ? -3.158 4.074 14.781 1 83.75 90 LYS B O 1
ATOM 1921 N N . LYS B 1 91 ? -3.947 6.082 14.422 1 86 91 LYS B N 1
ATOM 1922 C CA . LYS B 1 91 ? -5.012 5.547 13.578 1 86 91 LYS B CA 1
ATOM 1923 C C . LYS B 1 91 ? -4.441 4.859 12.344 1 86 91 LYS B C 1
ATOM 1925 O O . LYS B 1 91 ? -4.895 3.775 11.969 1 86 91 LYS B O 1
ATOM 1930 N N . VAL B 1 92 ? -3.488 5.484 11.828 1 81.81 92 VAL B N 1
ATOM 1931 C CA . VAL B 1 92 ? -2.861 4.922 10.633 1 81.81 92 VAL B CA 1
ATOM 1932 C C . VAL B 1 92 ? -2.203 3.586 10.977 1 81.81 92 VAL B C 1
ATOM 1934 O O . VAL B 1 92 ? -2.314 2.619 10.227 1 81.81 92 VAL B O 1
ATOM 1937 N N . LEU B 1 93 ? -1.594 3.561 12.078 1 82.88 93 LEU B N 1
ATOM 1938 C CA . LEU B 1 93 ? -0.929 2.332 12.5 1 82.88 93 LEU B CA 1
ATOM 1939 C C . LEU B 1 93 ? -1.943 1.218 12.734 1 82.88 93 LEU B C 1
ATOM 1941 O O . LEU B 1 93 ? -1.719 0.075 12.328 1 82.88 93 LEU B O 1
ATOM 1945 N N . ILE B 1 94 ? -2.961 1.552 13.375 1 88.19 94 ILE B N 1
ATOM 1946 C CA . ILE B 1 94 ? -4.008 0.565 13.617 1 88.19 94 ILE B CA 1
ATOM 1947 C C . ILE B 1 94 ? -4.574 0.071 12.289 1 88.19 94 ILE B C 1
ATOM 1949 O O . ILE B 1 94 ? -4.793 -1.129 12.109 1 88.19 94 ILE B O 1
ATOM 1953 N N . GLU B 1 95 ? -4.809 0.923 11.438 1 87.38 95 GLU B N 1
ATOM 1954 C CA . GLU B 1 95 ? -5.309 0.551 10.117 1 87.38 95 GLU B CA 1
ATOM 1955 C C . GLU B 1 95 ? -4.355 -0.418 9.422 1 87.38 95 GLU B C 1
ATOM 1957 O O . GLU B 1 95 ? -4.789 -1.435 8.875 1 87.38 95 GLU B O 1
ATOM 1962 N N . GLN B 1 96 ? -3.082 -0.084 9.445 1 84.44 96 GLN B N 1
ATOM 1963 C CA . GLN B 1 96 ? -2.076 -0.893 8.766 1 84.44 96 GLN B CA 1
ATOM 1964 C C . GLN B 1 96 ? -1.984 -2.287 9.375 1 84.44 96 GLN B C 1
ATOM 1966 O O . GLN B 1 96 ? -1.716 -3.264 8.672 1 84.44 96 GLN B O 1
ATOM 1971 N N . LEU B 1 97 ? -2.307 -2.332 10.664 1 87.31 97 LEU B N 1
ATOM 1972 C CA . LEU B 1 97 ? -2.135 -3.604 11.352 1 87.31 97 LEU B CA 1
ATOM 1973 C C . LEU B 1 97 ? -3.42 -4.426 11.305 1 87.31 97 LEU B C 1
ATOM 1975 O O . LEU B 1 97 ? -3.398 -5.633 11.555 1 87.31 97 LEU B O 1
ATOM 1979 N N . THR B 1 98 ? -4.512 -3.832 11.031 1 90.5 98 THR B N 1
ATOM 1980 C CA . THR B 1 98 ? -5.781 -4.547 11.07 1 90.5 98 THR B CA 1
ATOM 1981 C C . THR B 1 98 ? -6.453 -4.531 9.703 1 90.5 98 THR B C 1
ATOM 1983 O O . THR B 1 98 ? -6.348 -5.496 8.938 1 90.5 98 THR B O 1
ATOM 1986 N N . SER B 1 99 ? -6.883 -3.338 9.297 1 91.75 99 SER B N 1
ATOM 1987 C CA . SER B 1 99 ? -7.656 -3.201 8.07 1 91.75 99 SER B CA 1
ATOM 1988 C C . SER B 1 99 ? -6.828 -3.6 6.852 1 91.75 99 SER B C 1
ATOM 1990 O O . SER B 1 99 ? -7.324 -4.285 5.957 1 91.75 99 SER B O 1
ATOM 1992 N N . SER B 1 100 ? -5.594 -3.219 6.836 1 90.5 100 SER B N 1
ATOM 1993 C CA . SER B 1 100 ? -4.758 -3.465 5.668 1 90.5 100 SER B CA 1
ATOM 1994 C C . SER B 1 100 ? -4.578 -4.957 5.418 1 90.5 100 SER B C 1
ATOM 1996 O O . SER B 1 100 ? -4.875 -5.453 4.332 1 90.5 100 SER B O 1
ATOM 1998 N N . PRO B 1 101 ? -4.152 -5.797 6.391 1 90.88 101 PRO B N 1
ATOM 1999 C CA . PRO B 1 101 ? -4.027 -7.238 6.176 1 90.88 101 PRO B CA 1
ATOM 2000 C C . PRO B 1 101 ? -5.359 -7.898 5.82 1 90.88 101 PRO B C 1
ATOM 2002 O O . PRO B 1 101 ? -5.398 -8.805 4.984 1 90.88 101 PRO B O 1
ATOM 2005 N N . LEU B 1 102 ? -6.359 -7.5 6.453 1 93.56 102 LEU B N 1
ATOM 2006 C CA . LEU B 1 102 ? -7.676 -8.07 6.184 1 93.56 102 LEU B CA 1
ATOM 2007 C C . LEU B 1 102 ? -8.125 -7.75 4.762 1 93.56 102 LEU B C 1
ATOM 2009 O O . LEU B 1 102 ? -8.609 -8.633 4.047 1 93.56 102 LEU B O 1
ATOM 2013 N N . ASN B 1 103 ? -8.008 -6.477 4.398 1 94.56 103 ASN B N 1
ATOM 2014 C CA . ASN B 1 103 ? -8.422 -6.055 3.062 1 94.56 103 ASN B CA 1
ATOM 2015 C C . ASN B 1 103 ? -7.637 -6.789 1.978 1 94.56 103 ASN B C 1
ATOM 2017 O O . ASN B 1 103 ? -8.211 -7.199 0.967 1 94.56 103 ASN B O 1
ATOM 2021 N N . ASN B 1 104 ? -6.359 -6.906 2.156 1 94.06 104 ASN B N 1
ATOM 2022 C CA . ASN B 1 104 ? -5.539 -7.598 1.17 1 94.06 104 ASN B CA 1
ATOM 2023 C C . ASN B 1 104 ? -5.902 -9.078 1.073 1 94.06 104 ASN B C 1
ATOM 2025 O O . ASN B 1 104 ? -5.93 -9.641 -0.02 1 94.06 104 ASN B O 1
ATOM 2029 N N . LEU B 1 105 ? -6.148 -9.688 2.193 1 93.81 105 LEU B N 1
ATOM 2030 C CA . LEU B 1 105 ? -6.559 -11.086 2.203 1 93.81 105 LEU B CA 1
ATOM 2031 C C . LEU B 1 105 ? -7.883 -11.273 1.47 1 93.81 105 LEU B C 1
ATOM 2033 O O . LEU B 1 105 ? -8 -12.133 0.598 1 93.81 105 LEU B O 1
ATOM 2037 N N . LEU B 1 106 ? -8.828 -10.469 1.802 1 96.44 106 LEU B N 1
ATOM 2038 C CA . LEU B 1 106 ? -10.148 -10.578 1.188 1 96.44 106 LEU B CA 1
ATOM 2039 C C . LEU B 1 106 ? -10.078 -10.289 -0.307 1 96.44 106 LEU B C 1
ATOM 2041 O O . LEU B 1 106 ? -10.805 -10.898 -1.098 1 96.44 106 LEU B O 1
ATOM 2045 N N . PHE B 1 107 ? -9.266 -9.359 -0.658 1 97.44 107 PHE B N 1
ATOM 2046 C CA . PHE B 1 107 ? -9.141 -9.078 -2.082 1 97.44 107 PHE B CA 1
ATOM 2047 C C . PHE B 1 107 ? -8.602 -10.297 -2.828 1 97.44 107 PHE B C 1
ATOM 2049 O O . PHE B 1 107 ? -9.117 -10.656 -3.893 1 97.44 107 PHE B O 1
ATOM 2056 N N . LEU B 1 108 ? -7.52 -10.867 -2.314 1 96.19 108 LEU B N 1
ATOM 2057 C CA . LEU B 1 108 ? -6.934 -12.008 -3.008 1 96.19 108 LEU B CA 1
ATOM 2058 C C . LEU B 1 108 ? -7.93 -13.156 -3.104 1 96.19 108 LEU B C 1
ATOM 2060 O O . LEU B 1 108 ? -7.977 -13.867 -4.113 1 96.19 108 LEU B O 1
ATOM 2064 N N . ILE B 1 109 ? -8.711 -13.375 -2.068 1 97.38 109 ILE B N 1
ATOM 2065 C CA . ILE B 1 109 ? -9.758 -14.391 -2.107 1 97.38 109 ILE B CA 1
ATOM 2066 C C . ILE B 1 109 ? -10.797 -14.016 -3.164 1 97.38 109 ILE B C 1
ATOM 2068 O O . ILE B 1 109 ? -11.148 -14.836 -4.012 1 97.38 109 ILE B O 1
ATOM 2072 N N . TYR B 1 110 ? -11.305 -12.789 -3.125 1 98.06 110 TYR B N 1
ATOM 2073 C CA . TYR B 1 110 ? -12.266 -12.273 -4.09 1 98.06 110 TYR B CA 1
ATOM 2074 C C . TYR B 1 110 ? -11.742 -12.414 -5.516 1 98.06 110 TYR B C 1
ATOM 2076 O O . TYR B 1 110 ? -12.469 -12.828 -6.414 1 98.06 110 TYR B O 1
ATOM 2084 N N . TYR B 1 111 ? -10.508 -12.055 -5.676 1 96.81 111 TYR B N 1
ATOM 2085 C CA . TYR B 1 111 ? -9.898 -12.109 -6.996 1 96.81 111 TYR B CA 1
ATOM 2086 C C . TYR B 1 111 ? -9.891 -13.539 -7.539 1 96.81 111 TYR B C 1
ATOM 2088 O O . TYR B 1 111 ? -10.242 -13.766 -8.695 1 96.81 111 TYR B O 1
ATOM 2096 N N . GLY B 1 112 ? -9.477 -14.461 -6.723 1 96.94 112 GLY B N 1
ATOM 2097 C CA . GLY B 1 112 ? -9.453 -15.852 -7.156 1 96.94 112 GLY B CA 1
ATOM 2098 C C . GLY B 1 112 ? -10.836 -16.422 -7.383 1 96.94 112 GLY B C 1
ATOM 2099 O O . GLY B 1 112 ? -11.094 -17.047 -8.414 1 96.94 112 GLY B O 1
ATOM 2100 N N . LEU B 1 113 ? -11.734 -16.203 -6.449 1 98.12 113 LEU B N 1
ATOM 2101 C CA . LEU B 1 113 ? -13.039 -16.859 -6.473 1 98.12 113 LEU B CA 1
ATOM 2102 C C . LEU B 1 113 ? -13.961 -16.188 -7.488 1 98.12 113 LEU B C 1
ATOM 2104 O O . LEU B 1 113 ? -14.688 -16.859 -8.219 1 98.12 113 LEU B O 1
ATOM 2108 N N . VAL B 1 114 ? -13.93 -14.898 -7.551 1 98.06 114 VAL B N 1
ATOM 2109 C CA . VAL B 1 114 ? -14.961 -14.164 -8.273 1 98.06 114 VAL B CA 1
ATOM 2110 C C . VAL B 1 114 ? -14.406 -13.664 -9.602 1 98.06 114 VAL B C 1
ATOM 2112 O O . VAL B 1 114 ? -15.047 -13.82 -10.648 1 98.06 114 VAL B O 1
ATOM 2115 N N . VAL B 1 115 ? -13.258 -13.109 -9.547 1 96.5 115 VAL B N 1
ATOM 2116 C CA . VAL B 1 115 ? -12.703 -12.531 -10.766 1 96.5 115 VAL B CA 1
ATOM 2117 C C . VAL B 1 115 ? -12.195 -13.641 -11.68 1 96.5 115 VAL B C 1
ATOM 2119 O O . VAL B 1 115 ? -12.547 -13.695 -12.859 1 96.5 115 VAL B O 1
ATOM 2122 N N . GLU B 1 116 ? -11.398 -14.5 -11.117 1 95.69 116 GLU B N 1
ATOM 2123 C C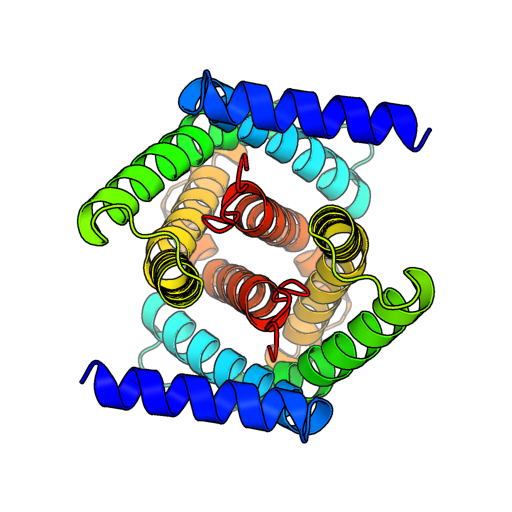A . GLU B 1 116 ? -10.828 -15.578 -11.922 1 95.69 116 GLU B CA 1
ATOM 2124 C C . GLU B 1 116 ? -11.766 -16.797 -11.961 1 95.69 116 GLU B C 1
ATOM 2126 O O . GLU B 1 116 ? -11.68 -17.609 -12.883 1 95.69 116 GLU B O 1
ATOM 2131 N N . GLY B 1 117 ? -12.57 -17 -11.023 1 97.06 117 GLY B N 1
ATOM 2132 C CA . GLY B 1 117 ? -13.516 -18.109 -10.992 1 97.06 117 GLY B CA 1
ATOM 2133 C C . GLY B 1 117 ? -12.852 -19.453 -10.719 1 97.06 117 GLY B C 1
ATOM 2134 O O . GLY B 1 117 ? -13.227 -20.469 -11.305 1 97.06 117 GLY B O 1
ATOM 2135 N N . ARG B 1 118 ? -11.914 -19.516 -9.883 1 97.5 118 ARG B N 1
ATOM 2136 C CA . ARG B 1 118 ? -11.195 -20.75 -9.578 1 97.5 118 ARG B CA 1
ATOM 2137 C C . ARG B 1 118 ? -11.82 -21.469 -8.391 1 97.5 118 ARG B C 1
ATOM 2139 O O . ARG B 1 118 ? -12.453 -20.844 -7.543 1 97.5 118 ARG B O 1
ATOM 2146 N N . PRO B 1 119 ? -11.648 -22.875 -8.414 1 98 119 PRO B N 1
ATOM 2147 C CA . PRO B 1 119 ? -12.109 -23.609 -7.23 1 98 119 PRO B CA 1
ATOM 2148 C C . PRO B 1 119 ? -11.375 -23.203 -5.957 1 98 119 PRO B C 1
ATOM 2150 O O . PRO B 1 119 ? -10.227 -22.766 -6.016 1 98 119 PRO B O 1
ATOM 2153 N N . TRP B 1 120 ? -12.031 -23.422 -4.844 1 97.19 120 TRP B N 1
ATOM 2154 C CA . TRP B 1 120 ? -11.555 -22.969 -3.539 1 97.19 120 TRP B CA 1
ATOM 2155 C C . TRP B 1 120 ? -10.156 -23.516 -3.258 1 97.19 120 TRP B C 1
ATOM 2157 O O . TRP B 1 120 ? -9.305 -22.797 -2.723 1 97.19 120 TRP B O 1
ATOM 2167 N N . MET B 1 121 ? -9.938 -24.766 -3.639 1 96.69 121 MET B N 1
ATOM 2168 C CA . MET B 1 121 ? -8.641 -25.375 -3.342 1 96.69 121 MET B CA 1
ATOM 2169 C C . MET B 1 121 ? -7.516 -24.641 -4.055 1 96.69 121 MET B C 1
ATOM 2171 O O . MET B 1 121 ? -6.441 -24.438 -3.488 1 96.69 121 MET B O 1
ATOM 2175 N N . HIS B 1 122 ? -7.762 -24.234 -5.246 1 96.81 122 HIS B N 1
ATOM 2176 C CA . HIS B 1 122 ? -6.777 -23.469 -6.008 1 96.81 122 HIS B CA 1
ATOM 2177 C C . HIS B 1 122 ? -6.625 -22.062 -5.457 1 96.81 122 HIS B C 1
ATOM 2179 O O . HIS B 1 122 ? -5.516 -21.531 -5.41 1 96.81 122 HIS B O 1
ATOM 2185 N N . VAL B 1 123 ? -7.727 -21.484 -5.035 1 96.69 123 VAL B N 1
ATOM 2186 C CA . VAL B 1 123 ? -7.699 -20.125 -4.492 1 96.69 123 VAL B CA 1
ATOM 2187 C C . VAL B 1 123 ? -6.902 -20.109 -3.188 1 96.69 123 VAL B C 1
ATOM 2189 O O . VAL B 1 123 ? -6.07 -19.219 -2.977 1 96.69 123 VAL B O 1
ATOM 2192 N N . LYS B 1 124 ? -7.176 -21.062 -2.352 1 94.31 124 LYS B N 1
ATOM 2193 C CA . LYS B 1 124 ? -6.465 -21.156 -1.08 1 94.31 124 LYS B CA 1
ATOM 2194 C C . LYS B 1 124 ? -4.957 -21.25 -1.298 1 94.31 124 LYS B C 1
ATOM 2196 O O . LYS B 1 124 ? -4.184 -20.578 -0.609 1 94.31 124 LYS B O 1
ATOM 2201 N N . ALA B 1 125 ? -4.527 -22.062 -2.193 1 92.94 125 ALA B N 1
ATOM 2202 C CA . ALA B 1 125 ? -3.107 -22.234 -2.498 1 92.94 125 ALA B CA 1
ATOM 2203 C C . ALA B 1 125 ? -2.502 -20.938 -3.041 1 92.94 125 ALA B C 1
ATOM 2205 O O . ALA B 1 125 ? -1.39 -20.562 -2.662 1 92.94 125 ALA B O 1
ATOM 2206 N N . LYS B 1 126 ? -3.236 -20.328 -3.854 1 92.75 126 LYS B N 1
ATOM 2207 C CA . LYS B 1 126 ? -2.764 -19.078 -4.449 1 92.75 126 LYS B CA 1
ATOM 2208 C C . LYS B 1 126 ? -2.631 -17.984 -3.396 1 92.75 126 LYS B C 1
ATOM 2210 O O . LYS B 1 126 ? -1.663 -17.219 -3.408 1 92.75 126 LYS B O 1
ATOM 2215 N N . VAL B 1 127 ? -3.596 -17.859 -2.568 1 93.19 127 VAL B N 1
ATOM 2216 C CA . VAL B 1 127 ? -3.564 -16.844 -1.52 1 93.19 127 VAL B CA 1
ATOM 2217 C C . VAL B 1 127 ? -2.371 -17.094 -0.599 1 93.19 127 VAL B C 1
ATOM 2219 O O . VAL B 1 127 ? -1.648 -16.156 -0.246 1 93.19 127 VAL B O 1
ATOM 2222 N N . LYS B 1 128 ? -2.193 -18.312 -0.257 1 90.31 128 LYS B N 1
ATOM 2223 C CA . LYS B 1 128 ? -1.062 -18.656 0.598 1 90.31 128 LYS B CA 1
ATOM 2224 C C . LYS B 1 128 ? 0.26 -18.25 -0.045 1 90.31 128 LYS B C 1
ATOM 2226 O O . LYS B 1 128 ? 1.184 -17.812 0.646 1 90.31 128 LYS B O 1
ATOM 2231 N N . LYS B 1 129 ? 0.283 -18.344 -1.263 1 88.38 129 LYS B N 1
ATOM 2232 C CA . LYS B 1 129 ? 1.511 -18.078 -2.004 1 88.38 129 LYS B CA 1
ATOM 2233 C C . LYS B 1 129 ? 1.691 -16.578 -2.225 1 88.38 129 LYS B C 1
ATOM 2235 O O . LYS B 1 129 ? 2.801 -16.047 -2.1 1 88.38 129 LYS B O 1
ATOM 2240 N N . ASP B 1 130 ? 0.582 -15.891 -2.529 1 91.06 130 ASP B N 1
ATOM 2241 C CA . ASP B 1 130 ? 0.677 -14.523 -3.02 1 91.06 130 ASP B CA 1
ATOM 2242 C C . ASP B 1 130 ? 0.572 -13.523 -1.872 1 91.06 130 ASP B C 1
ATOM 2244 O O . ASP B 1 130 ? 1.112 -12.414 -1.955 1 91.06 130 ASP B O 1
ATOM 2248 N N . TYR B 1 131 ? -0.038 -13.891 -0.826 1 92.31 131 TYR B N 1
ATOM 2249 C CA . TYR B 1 131 ? -0.391 -12.945 0.224 1 92.31 131 TYR B CA 1
ATOM 2250 C C . TYR B 1 131 ? 0.856 -12.32 0.838 1 92.31 131 TYR B C 1
ATOM 2252 O O . TYR B 1 131 ? 0.9 -11.109 1.078 1 92.31 131 TYR B O 1
ATOM 2260 N N . PRO B 1 132 ? 1.935 -13.047 1.07 1 89.44 132 PRO B N 1
ATOM 2261 C CA . PRO B 1 132 ? 3.113 -12.438 1.691 1 89.44 132 PRO B CA 1
ATOM 2262 C C . PRO B 1 132 ? 3.691 -11.289 0.864 1 89.44 132 PRO B C 1
ATOM 2264 O O . PRO B 1 132 ? 4.043 -10.242 1.414 1 89.44 132 PRO B O 1
ATOM 2267 N N . SER B 1 133 ? 3.752 -11.453 -0.407 1 90.69 133 SER B N 1
ATOM 2268 C CA . SER B 1 133 ? 4.301 -10.406 -1.256 1 90.69 133 SER B CA 1
ATOM 2269 C C . SER B 1 133 ? 3.369 -9.195 -1.308 1 90.69 133 SER B C 1
ATOM 2271 O O . SER B 1 133 ? 3.826 -8.055 -1.281 1 90.69 133 SER B O 1
ATOM 2273 N N . VAL B 1 134 ? 2.096 -9.453 -1.354 1 92.56 134 VAL B N 1
ATOM 2274 C CA . VAL B 1 134 ? 1.112 -8.375 -1.392 1 92.56 134 VAL B CA 1
ATOM 2275 C C . VAL B 1 134 ? 1.191 -7.559 -0.105 1 92.56 134 VAL B C 1
ATOM 2277 O O . VAL B 1 134 ? 1.243 -6.328 -0.146 1 92.56 134 VAL B O 1
ATOM 2280 N N . GLN B 1 135 ? 1.216 -8.297 0.963 1 90.56 135 GLN B N 1
ATOM 2281 C CA . GLN B 1 135 ? 1.213 -7.605 2.248 1 90.56 135 GLN B CA 1
ATOM 2282 C C . GLN B 1 135 ? 2.537 -6.883 2.486 1 90.56 135 GLN B C 1
ATOM 2284 O O . GLN B 1 135 ? 2.561 -5.789 3.057 1 90.56 135 GLN B O 1
ATOM 2289 N N . TYR B 1 136 ? 3.594 -7.492 2.18 1 90.62 136 TYR B N 1
ATOM 2290 C CA . TYR B 1 136 ? 4.906 -6.863 2.293 1 90.62 136 TYR B CA 1
ATOM 2291 C C . TYR B 1 136 ? 4.949 -5.547 1.531 1 90.62 136 TYR B C 1
ATOM 2293 O O . TYR B 1 136 ? 5.387 -4.527 2.068 1 90.62 136 TYR B O 1
ATOM 2301 N N . THR B 1 137 ? 4.516 -5.52 0.302 1 90.06 137 THR B N 1
ATOM 2302 C CA . THR B 1 137 ? 4.555 -4.316 -0.522 1 90.06 137 THR B CA 1
ATOM 2303 C C . THR B 1 137 ? 3.594 -3.258 0.018 1 90.06 137 THR B C 1
ATOM 2305 O O . THR B 1 137 ? 3.881 -2.061 -0.048 1 90.06 137 THR B O 1
ATOM 2308 N N . SER B 1 138 ? 2.516 -3.771 0.539 1 89.75 138 SER B N 1
ATOM 2309 C CA . SER B 1 138 ? 1.558 -2.842 1.13 1 89.75 138 SER B CA 1
ATOM 2310 C C . SER B 1 138 ? 2.162 -2.111 2.324 1 89.75 138 SER B C 1
ATOM 2312 O O . SER B 1 138 ? 2.105 -0.881 2.4 1 89.75 138 SER B O 1
ATOM 2314 N N . TRP B 1 139 ? 2.762 -2.838 3.158 1 89.81 139 TRP B N 1
ATOM 2315 C CA . TRP B 1 139 ? 3.311 -2.24 4.371 1 89.81 139 TRP B CA 1
ATOM 2316 C C . TRP B 1 139 ? 4.531 -1.386 4.051 1 89.81 139 TRP B C 1
ATOM 2318 O O . TRP B 1 139 ? 4.688 -0.287 4.59 1 89.81 139 TRP B O 1
ATOM 2328 N N . THR B 1 140 ? 5.34 -1.812 3.279 1 87.31 140 THR B N 1
ATOM 2329 C CA . THR B 1 140 ? 6.539 -1.041 2.971 1 87.31 140 THR B CA 1
ATOM 2330 C C . THR B 1 140 ? 6.188 0.202 2.158 1 87.31 140 THR B C 1
ATOM 2332 O O . THR B 1 140 ? 6.801 1.258 2.334 1 87.31 140 THR B O 1
ATOM 2335 N N . GLY B 1 141 ? 5.234 0.091 1.336 1 83.06 141 GLY B N 1
ATOM 2336 C CA . GLY B 1 141 ? 4.801 1.237 0.554 1 83.06 141 GLY B CA 1
ATOM 2337 C C . GLY B 1 141 ? 4.055 2.273 1.377 1 83.06 141 GLY B C 1
ATOM 2338 O O . GLY B 1 141 ? 4.203 3.475 1.147 1 83.06 141 GLY B O 1
ATOM 2339 N N . ASN B 1 142 ? 3.314 1.812 2.266 1 76.69 142 ASN B N 1
ATOM 2340 C CA . ASN B 1 142 ? 2.453 2.705 3.033 1 76.69 142 ASN B CA 1
ATOM 2341 C C . ASN B 1 142 ? 3.193 3.316 4.219 1 76.69 142 ASN B C 1
ATOM 2343 O O . ASN B 1 142 ? 2.953 4.469 4.578 1 76.69 142 ASN B O 1
ATOM 2347 N N . ILE B 1 143 ? 4.043 2.572 4.734 1 67.19 143 ILE B N 1
ATOM 2348 C CA . ILE B 1 143 ? 4.656 3.023 5.977 1 67.19 143 ILE B CA 1
ATOM 2349 C C . ILE B 1 143 ? 5.934 3.805 5.672 1 67.19 143 ILE B C 1
ATOM 2351 O O . ILE B 1 143 ? 6.242 4.785 6.352 1 67.19 143 ILE B O 1
ATOM 2355 N N . LEU B 1 144 ? 6.633 3.355 4.75 1 64.44 144 LEU B N 1
ATOM 2356 C CA . LEU B 1 144 ? 7.891 4.027 4.434 1 64.44 144 LEU B CA 1
ATOM 2357 C C . LEU B 1 144 ? 7.641 5.316 3.66 1 64.44 144 LEU B C 1
ATOM 2359 O O . LEU B 1 144 ? 8.484 6.215 3.652 1 64.44 144 LEU B O 1
ATOM 2363 N N . GLU B 1 145 ? 6.621 5.383 2.939 1 55.03 145 GLU B N 1
ATOM 2364 C CA . GLU B 1 145 ? 6.367 6.547 2.1 1 55.03 145 GLU B CA 1
ATOM 2365 C C . GLU B 1 145 ? 5.645 7.641 2.877 1 55.03 145 GLU B C 1
ATOM 2367 O O . GLU B 1 145 ? 4.793 8.344 2.326 1 55.03 145 GLU B O 1
ATOM 2372 N N . PRO B 1 146 ? 5.516 7.605 4.164 1 49.34 146 PRO B N 1
ATOM 2373 C CA . PRO B 1 146 ? 4.754 8.711 4.742 1 49.34 146 PRO B CA 1
ATOM 2374 C C . PRO B 1 146 ? 5.102 10.062 4.113 1 49.34 146 PRO B C 1
ATOM 2376 O O . PRO B 1 146 ? 6.254 10.297 3.746 1 49.34 146 PRO B O 1
ATOM 2379 N N . SER B 1 147 ? 3.998 10.672 3.656 1 42.53 147 SER B N 1
ATOM 2380 C CA . SER B 1 147 ? 3.842 12.062 3.232 1 42.53 147 SER B CA 1
ATOM 2381 C C . SER B 1 147 ? 4.668 13 4.102 1 42.53 147 SER B C 1
ATOM 2383 O O . SER B 1 147 ? 4.98 12.68 5.25 1 42.53 147 SER B O 1
ATOM 2385 N N . SER B 1 148 ? 5.352 13.969 3.504 1 39.09 148 SER B N 1
ATOM 2386 C CA . SER B 1 148 ? 5.859 15.227 4.047 1 39.09 148 SER B CA 1
ATOM 2387 C C . SER B 1 148 ? 5.012 15.703 5.223 1 39.09 148 SER B C 1
ATOM 2389 O O . SER B 1 148 ? 4.219 16.641 5.082 1 39.09 148 SER B O 1
ATOM 2391 N N . ALA B 1 149 ? 4.262 14.852 5.879 1 36.91 149 ALA B N 1
ATOM 2392 C CA . ALA B 1 149 ? 3.596 15.523 6.992 1 36.91 149 ALA B CA 1
ATOM 2393 C C . ALA B 1 149 ? 4.543 16.484 7.699 1 36.91 149 ALA B C 1
ATOM 2395 O O . ALA B 1 149 ? 5.727 16.188 7.883 1 36.91 149 ALA B O 1
ATOM 2396 N N . ASN B 1 150 ? 4.32 17.75 7.484 1 34.78 150 ASN B N 1
ATOM 2397 C CA . ASN B 1 150 ? 4.879 18.875 8.227 1 34.78 150 ASN B CA 1
ATOM 2398 C C . ASN B 1 150 ? 5.094 18.531 9.695 1 34.78 150 ASN B C 1
ATOM 2400 O O . ASN B 1 150 ? 4.141 18.484 10.477 1 34.78 150 ASN B O 1
ATOM 2404 N N . TYR B 1 151 ? 5.855 17.5 10.086 1 35.38 151 TYR B N 1
ATOM 2405 C CA . TYR B 1 151 ? 6.195 17.562 11.508 1 35.38 151 TYR B CA 1
ATOM 2406 C C . TYR B 1 151 ? 6.574 18.984 11.914 1 35.38 151 TYR B C 1
ATOM 2408 O O . TYR B 1 151 ? 7.621 19.5 11.508 1 35.38 151 TYR B O 1
ATOM 2416 N N . ASP B 1 152 ? 5.723 19.828 11.758 1 31.23 152 ASP B N 1
ATOM 2417 C CA . ASP B 1 152 ? 5.91 21.156 12.305 1 31.23 152 ASP B CA 1
ATOM 2418 C C . ASP B 1 152 ? 6.648 21.109 13.641 1 31.23 152 ASP B C 1
ATOM 2420 O O . ASP B 1 152 ? 6.168 20.5 14.594 1 31.23 152 ASP B O 1
ATOM 2424 N N . THR B 1 153 ? 7.855 20.875 13.641 1 29.61 153 THR B N 1
ATOM 2425 C CA . THR B 1 153 ? 8.672 21.359 14.75 1 29.61 153 THR B CA 1
ATOM 2426 C C . THR B 1 153 ? 8.211 22.75 15.195 1 29.61 153 THR B C 1
ATOM 2428 O O . THR B 1 153 ? 8.898 23.422 15.969 1 29.61 153 THR B O 1
ATOM 2431 N N . ASP B 1 154 ? 6.992 23.266 15.047 1 26.16 154 ASP B N 1
ATOM 2432 C CA . ASP B 1 154 ? 6.938 24.453 15.891 1 26.16 154 ASP B CA 1
ATOM 2433 C C . ASP B 1 154 ? 7.102 24.078 17.359 1 26.16 154 ASP B C 1
ATOM 2435 O O . ASP B 1 154 ? 6.586 23.062 17.812 1 26.16 154 ASP B O 1
#

InterPro domains:
  IPR007248 Mpv17/PMP22 [PTHR11266] (9-140)

Nearest PDB structures (foldseek):
  5tka-assembly1_A-2  TM=2.644E-01  e=9.584E+00  Priestia megaterium
  5tka-assembly1_A-2  TM=2.644E-01  e=9.675E+00  Priestia megaterium

Radius of gyration: 19.38 Å; Cα contacts (8 Å, |Δi|>4): 313; chains: 2; bounding box: 42×52×54 Å

Foldseek 3Di:
DVVVVVVVVVVLVVCCVVPVLQSLLVVQLVVQLVVQVVVCVVVPNPDDPVLLSNLSSCCRNVPVSNVVVVLVVVLCVVVVNDDDPVSVVVSLVVCLVPVVLVSLLVVLLCCVCPVVNDDPVVSVVVCVVCSVVVSVCVCCVSPVPDDPPCPVPD/DVVVVVVVVVVLVVCCVVPVLQSLLVVQLVVQLVVQVVVCVVVPNPDDPVLLSVLSSCCRNVPVSNVVVVLVVVLCVVVVNDDDPVSVVVSLVVCLVPVVLVSLLVVLLCCVCPVVNDDPVVSVVVCVVCSVVVSVCVCCVSPVPDDPPCPVPD

Solvent-accessible surface area (backbone atoms only — not comparable to full-atom values): 16053 Å² total; per-residue (Å²): 106,72,63,56,52,47,52,49,49,52,50,49,53,52,40,42,70,75,37,41,60,61,41,35,19,50,50,26,20,51,50,31,36,52,40,43,55,51,31,37,53,75,54,65,50,84,68,83,57,61,68,53,38,50,51,43,17,46,46,18,28,68,39,53,13,52,48,50,49,51,52,48,52,52,50,35,60,74,53,70,63,61,61,50,69,68,52,28,50,49,50,45,51,50,36,58,71,45,54,46,56,52,51,52,50,50,45,48,50,44,41,29,47,64,62,67,56,44,58,65,73,60,32,53,54,46,39,51,64,46,43,42,60,38,51,39,50,36,50,53,55,55,62,68,54,60,59,65,64,64,73,66,78,118,105,71,63,56,51,49,52,49,49,51,51,48,51,50,40,42,70,76,39,42,63,61,42,36,19,50,49,27,20,52,50,31,36,52,42,43,54,51,32,38,53,75,54,64,50,85,68,82,58,60,68,54,38,50,50,43,16,46,46,19,28,68,38,51,13,51,49,49,48,53,52,48,52,51,51,34,60,74,53,70,62,61,60,50,69,68,52,29,50,50,50,46,50,50,37,57,70,44,53,45,56,51,51,53,50,50,44,49,49,44,42,27,47,66,64,67,57,43,58,66,73,59,32,54,54,46,40,50,64,46,44,41,61,40,50,37,49,36,50,52,55,52,62,67,54,61,57,66,64,64,73,65,78,117

Secondary structure (DSSP, 8-state):
-HHHHHHHHHHHHHHHHHSHHHHHHHHHHHHHHHHHHHHHHHTT-SS--HHHHHHHHHHIIIIIHHHHHHHHHHHHHHTTT--SHHHHHHHHHHHHHTHHHHHHHHHHHHIIIIIS---HHHHHHHHHHHHHHHHHHHHHHHHHS---------/-HHHHHHHHHHHHHHHHHSHHHHHHHHHHHHHHHHHHHHHHHTT-SS--HHHHHHHHHHIIIIIHHHHHHHHHHHHHHTTT--SHHHHHHHHHHHHHTHHHHHHHHHHHHIIIIIS---HHHHHHHHHHHHHHHHHHHHHHHHHS---------

pLDDT: mean 86.32, std 15.35, range [26.11, 98.38]

Sequence (308 aa):
MASLAKKGLNNYVKQLQQHPLRTKIITAGVLSGISDIVSQKLTGIQKLQVKRLLLKVVFGAGYLGPFGHFFHLLLDKIFKGKKDSKTVAKKVLIEQLTSSPLNNLLFLIYYGLVVEGRPWMHVKAKVKKDYPSVQYTSWTGNILEPSSANYDTDMASLAKKGLNNYVKQLQQHPLRTKIITAGVLSGISDIVSQKLTGIQKLQVKRLLLKVVFGAGYLGPFGHFFHLLLDKIFKGKKDSKTVAKKVLIEQLTSSPLNNLLFLIYYGLVVEGRPWMHVKAKVKKDYPSVQYTSWTGNILEPSSANYDTD